Protein 4ZES (pdb70)

CATH classification: 3.10.100.10

Organism: Homo sapiens (NCBI:txid9606)

GO terms:
  GO:0101003 ficolin-1-rich granule membrane (C, TAS)
  GO:0070821 tertiary granule membrane (C, TAS)
  GO:0005886 plasma membrane (C, TAS)
  GO:0030667 secretory granule membrane (C, TAS)
  GO:0005515 protein binding (F, IPI)
  GO:0005886 plasma membrane (C, EXP)

Nearest PDB structures (foldseek):
  4zes-assembly1_A  TM=9.643E-01  e=3.446E-26  Homo sapiens
  5vyb-assembly1_A  TM=9.654E-01  e=3.471E-19  Homo sapiens
  8rov-assembly1_B  TM=9.665E-01  e=1.378E-18  Homo sapiens
  3whd-assembly3_C  TM=9.451E-01  e=7.206E-16  Homo sapiens
  3whd-assembly3_A  TM=9.550E-01  e=1.225E-15  Homo sapiens

Secondary structure (DSSP, 8-state):
-EEEEESTT-TT-EEEEETTSEEETTEEEEEEEEEE-HHHHHHHHHHTT-EE-----HHHHHHHGGGS-TT--EEEEEE-TTSSS--EETT-----GGG--BPTT-S--TT--EEEEEEETTTEEEEEEE-TTS-EEEEEEEEPEE-/-EEEEEETTTT-EEEEEETT-EEETTEEEEEEEEEE-HHHHHHHHHHTT-EE----SHHHHHHHHHT--TT--EEEEEE-TTSSS--EETT-PPP-GGG--BPTT-S--TT--EEEEEEETTTEEEEEEE-TTS-EEEEEEEE-B--

Sequence (294 aa):
ALTCVMEGKDIEDWSCCPTPWTSSSFQSSCYFISTGMQSWTKSQKNCSVMGADLVVINTREEQDFIIQNLKRNSSYFLGLSDPGGRRHWQWVDQTPYNENVTFWHSSGEPNNLDERCAIINFRSSEEWGWNDIHCHVPQKKSICKMKKIYIALTCVMEGKDIEDWSCCPTPWTSSFQSSCYFISSTGMQSWTKSQKNCSSVMGADLVVINTREEQDFIIQNLKRNSSYFLGLSDPGGRRHWQWVDQTPYNENVTFWHSGEPNNLDERRCAIINFRSSSEEWGWNDIHCHVPQKSICKMKKIYI

B-factor: mean 26.01, std 11.49, range [9.05, 96.73]

Structure (mmCIF, N/CA/C/O backbone):
data_4ZES
#
_entry.id   4ZES
#
_cell.length_a   37.713
_cell.length_b   69.576
_cell.length_c   117.506
_cell.angle_alpha   90.000
_cell.angle_beta   90.000
_cell.angle_gamma   90.000
#
_symm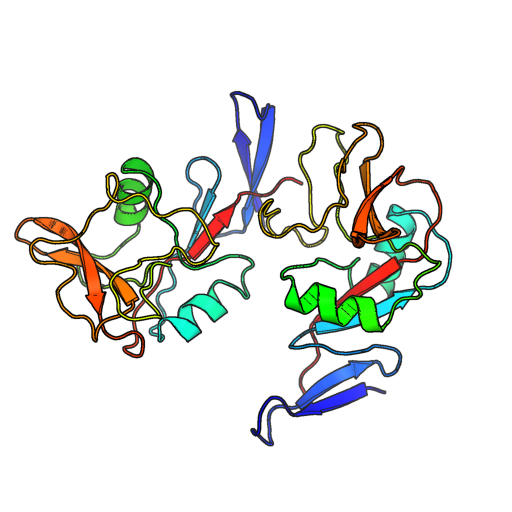etry.space_group_name_H-M   'P 2 21 21'
#
loop_
_entity.id
_entity.type
_entity.pdbx_description
1 polymer 'C-type lectin domain family 4 member C'
2 non-polymer 'methyl alpha-D-mannopyranoside'
3 non-polymer 'CALCIUM ION'
4 non-polymer 'MAGNESIUM ION'
5 water water
#
loop_
_atom_site.group_PDB
_atom_site.id
_atom_site.type_symbol
_atom_site.label_atom_id
_atom_site.label_alt_id
_atom_site.label_comp_id
_atom_site.label_asym_id
_atom_site.label_entity_id
_atom_site.label_seq_id
_atom_site.pdbx_PDB_ins_code
_atom_site.Cartn_x
_atom_site.Cartn_y
_atom_site.Cartn_z
_atom_site.occupancy
_atom_site.B_iso_or_equiv
_atom_site.auth_seq_id
_atom_site.auth_comp_id
_atom_site.auth_asym_id
_atom_site.auth_atom_id
_atom_site.pdbx_PDB_model_num
ATOM 1 N N . ALA A 1 1 ? 19.764 42.563 13.953 1.00 31.64 67 ALA A N 1
ATOM 2 C CA . ALA A 1 1 ? 19.353 41.409 14.750 1.00 24.53 67 ALA A CA 1
ATOM 3 C C . ALA A 1 1 ? 19.780 41.594 16.194 1.00 24.64 67 ALA A C 1
ATOM 4 O O . ALA A 1 1 ? 20.733 42.320 16.486 1.00 27.44 67 ALA A O 1
ATOM 6 N N . LEU A 1 2 ? 19.050 40.959 17.096 1.00 17.62 68 LEU A N 1
ATOM 7 C CA . LEU A 1 2 ? 19.404 40.959 18.507 1.00 14.78 68 LEU A CA 1
ATOM 8 C C . LEU A 1 2 ? 19.914 39.587 18.941 1.00 16.30 68 LEU A C 1
ATOM 9 O O . LEU A 1 2 ? 19.454 38.544 18.447 1.00 14.98 68 LEU A O 1
ATOM 14 N N . THR A 1 3 ? 20.849 39.599 19.885 1.00 13.67 69 THR A N 1
ATOM 15 C CA . THR A 1 3 ? 21.283 38.385 20.574 1.00 13.08 69 THR A CA 1
ATOM 16 C C . THR A 1 3 ? 20.673 38.387 21.957 1.00 14.85 69 THR A C 1
ATOM 17 O O . THR A 1 3 ? 20.864 39.334 22.714 1.00 15.51 69 THR A O 1
ATOM 21 N N . CYS A 1 4 ? 19.918 37.341 22.271 1.00 13.26 70 CYS A N 1
ATOM 22 C CA . CYS A 1 4 ? 19.155 37.286 23.514 1.00 15.14 70 CYS A CA 1
ATOM 23 C C . CYS A 1 4 ? 19.554 36.105 24.377 1.00 15.02 70 CYS A C 1
ATOM 24 O O . CYS A 1 4 ? 19.760 34.992 23.874 1.00 14.21 70 CYS A O 1
ATOM 27 N N . VAL A 1 5 ? 19.635 36.337 25.689 1.00 14.33 71 VAL A N 1
ATOM 28 C CA . VAL A 1 5 ? 19.893 35.259 26.638 1.00 15.77 71 VAL A CA 1
ATOM 29 C C . VAL A 1 5 ? 18.929 35.324 27.808 1.00 16.31 71 VAL A C 1
ATOM 30 O O . VAL A 1 5 ? 18.308 36.360 28.068 1.00 18.89 71 VAL A O 1
ATOM 34 N N . MET A 1 6 ? 18.814 34.209 28.517 1.00 18.00 72 MET A N 1
ATOM 35 C CA . MET A 1 6 ? 17.875 34.102 29.630 1.00 22.83 72 MET A CA 1
ATOM 36 C C . MET A 1 6 ? 18.492 34.524 30.949 1.00 35.07 72 MET A C 1
ATOM 37 O O . MET A 1 6 ? 19.571 34.052 31.304 1.00 38.08 72 MET A O 1
ATOM 42 N N . GLU A 1 7 ? 17.800 35.406 31.669 1.00 38.49 73 GLU A N 1
ATOM 43 C CA . GLU A 1 7 ? 18.220 35.828 33.006 1.00 46.45 73 GLU A CA 1
ATOM 44 C C . GLU A 1 7 ? 17.763 34.818 34.040 1.00 51.87 73 GLU A C 1
ATOM 45 O O . GLU A 1 7 ? 16.564 34.567 34.186 1.00 51.87 73 GLU A O 1
ATOM 51 N N . GLY A 1 8 ? 18.719 34.248 34.765 1.00 51.67 74 GLY A N 1
ATOM 52 C CA . GLY A 1 8 ? 18.414 33.205 35.721 1.00 52.43 74 GLY A CA 1
ATOM 53 C C . GLY A 1 8 ? 17.807 32.009 35.022 1.00 48.90 74 GLY A C 1
ATOM 54 O O . GLY A 1 8 ? 18.193 31.672 33.904 1.00 52.89 74 GLY A O 1
ATOM 55 N N . LYS A 1 9 ? 16.846 31.372 35.679 1.00 50.71 75 LYS A N 1
ATOM 56 C CA . LYS A 1 9 ? 16.191 30.201 35.121 1.00 51.03 75 LYS A CA 1
ATOM 57 C C . LYS A 1 9 ? 14.771 30.536 34.689 1.00 42.31 75 LYS A C 1
ATOM 58 O O . LYS A 1 9 ? 14.008 29.652 34.307 1.00 39.57 75 LYS A O 1
ATOM 64 N N . ASP A 1 10 ? 14.420 31.819 34.752 1.00 44.34 76 ASP A N 1
ATOM 65 C CA . ASP A 1 10 ? 13.092 32.255 34.345 1.00 36.34 76 ASP A CA 1
ATOM 66 C C . ASP A 1 10 ? 12.980 32.251 32.826 1.00 30.85 76 ASP A C 1
ATOM 67 O O . ASP A 1 10 ? 13.595 33.081 32.149 1.00 33.82 76 ASP A O 1
ATOM 72 N N . ILE A 1 11 ? 12.180 31.328 32.295 1.00 27.19 77 ILE A N 1
ATOM 73 C CA . ILE A 1 11 ? 12.111 31.122 30.851 1.00 24.49 77 ILE A CA 1
ATOM 74 C C . ILE A 1 11 ? 11.446 32.285 30.117 1.00 25.59 77 ILE A C 1
ATOM 75 O O . ILE A 1 11 ? 11.398 32.293 28.888 1.00 22.37 77 ILE A O 1
ATOM 80 N N . GLU A 1 12 ? 10.951 33.283 30.849 1.00 24.08 78 GLU A N 1
ATOM 81 C CA . GLU A 1 12 ? 10.379 34.447 30.176 1.00 22.67 78 GLU A CA 1
ATOM 82 C C . GLU A 1 12 ? 11.301 35.651 30.208 1.00 24.01 78 GLU A C 1
ATOM 83 O O . GLU A 1 12 ? 11.051 36.655 29.537 1.00 25.66 78 GLU A O 1
ATOM 89 N N . ASP A 1 13 ? 12.382 35.550 30.967 1.00 20.72 79 ASP A N 1
ATOM 90 C CA . ASP A 1 13 ? 13.230 36.711 31.123 1.00 23.54 79 ASP A CA 1
ATOM 91 C C . ASP A 1 13 ? 14.372 36.659 30.121 1.00 25.03 79 ASP A C 1
ATOM 92 O O . ASP A 1 13 ? 15.475 36.210 30.424 1.00 28.76 79 ASP A O 1
ATOM 97 N N . TRP A 1 14 ? 14.070 37.112 28.910 1.00 18.48 80 TRP A N 1
ATOM 98 C CA . TRP A 1 14 ? 15.056 37.210 27.840 1.00 17.09 80 TRP A CA 1
ATOM 99 C C . TRP A 1 14 ? 15.496 38.653 27.657 1.00 18.51 80 TRP A C 1
ATOM 100 O O . TRP A 1 14 ? 14.666 39.537 27.445 1.00 17.37 80 TRP A O 1
ATOM 111 N N . SER A 1 15 ? 16.800 38.893 27.752 1.00 18.80 81 SER A N 1
ATOM 112 C CA . SER A 1 15 ? 17.347 40.238 27.535 1.00 16.30 81 SER A CA 1
ATOM 113 C C . SER A 1 15 ? 18.322 40.180 26.378 1.00 15.41 81 SER A C 1
ATOM 114 O O . SER A 1 15 ? 18.971 39.145 26.159 1.00 15.99 81 SER A O 1
ATOM 117 N N . CYS A 1 16 ? 18.413 41.284 25.644 1.00 14.67 82 CYS A N 1
ATOM 118 C CA . CYS A 1 16 ? 19.026 41.293 24.311 1.00 13.78 82 CYS A CA 1
ATOM 119 C C . CYS A 1 16 ? 19.941 42.491 24.076 1.00 13.65 82 CYS A C 1
ATOM 120 O O . CYS A 1 16 ? 19.722 43.561 24.634 1.00 17.54 82 CYS A O 1
ATOM 123 N N . CYS A 1 17 ? 20.928 42.289 23.196 1.00 16.07 83 CYS A N 1
ATOM 124 C CA . CYS A 1 17 ? 21.798 43.331 22.650 1.00 15.79 83 CYS A CA 1
ATOM 125 C C . CYS A 1 17 ? 21.875 43.182 21.139 1.00 17.65 83 CYS A C 1
ATOM 126 O O . CYS A 1 17 ? 21.711 42.069 20.636 1.00 19.47 83 CYS A O 1
ATOM 129 N N . PRO A 1 18 ? 22.177 44.273 20.410 1.00 16.58 84 PRO A N 1
ATOM 130 C CA . PRO A 1 18 ? 22.536 44.119 18.990 1.00 18.87 84 PRO A CA 1
ATOM 131 C C . PRO A 1 18 ? 23.703 43.145 18.818 1.00 21.48 84 PRO A C 1
ATOM 132 O O . PRO A 1 18 ? 24.579 43.106 19.682 1.00 20.80 84 PRO A O 1
ATOM 136 N N . THR A 1 19 ? 23.744 42.394 17.725 1.00 16.15 85 THR A N 1
ATOM 137 C CA . THR A 1 19 ? 24.683 41.268 17.660 1.00 17.72 85 THR A CA 1
ATOM 138 C C . THR A 1 19 ? 26.183 41.603 17.810 1.00 19.59 85 THR A C 1
ATOM 139 O O . THR A 1 19 ? 26.927 40.776 18.332 1.00 20.07 85 THR A O 1
ATOM 143 N N . PRO A 1 20 ? 26.638 42.793 17.367 1.00 17.44 86 PRO A N 1
ATOM 144 C CA . PRO A 1 20 ? 28.069 43.065 17.543 1.00 19.16 86 PRO A CA 1
ATOM 145 C C . PRO A 1 20 ? 28.472 43.422 18.973 1.00 20.75 86 PRO A C 1
ATOM 146 O O . PRO A 1 20 ? 29.662 43.673 19.212 1.00 21.65 86 PRO A O 1
ATOM 150 N N . TRP A 1 21 ? 27.499 43.463 19.881 1.00 17.16 87 TRP A N 1
ATOM 151 C CA . TRP A 1 21 ? 27.728 43.866 21.268 1.00 16.38 87 TRP A CA 1
ATOM 152 C C . TRP A 1 21 ? 27.892 42.645 22.162 1.00 20.01 87 TRP A C 1
ATOM 153 O O . TRP A 1 21 ? 27.536 41.524 21.776 1.00 21.61 87 TRP A O 1
ATOM 164 N N . THR A 1 22 ? 28.442 42.854 23.354 1.00 14.03 88 THR A N 1
ATOM 165 C CA . THR A 1 22 ? 28.518 41.781 24.340 1.00 15.66 88 THR A CA 1
ATOM 166 C C . THR A 1 22 ? 27.652 42.177 25.513 1.00 19.74 88 THR A C 1
ATOM 167 O O . THR A 1 22 ? 27.323 43.346 25.685 1.00 21.35 88 THR A O 1
ATOM 171 N N . SER A 1 23 ? 27.282 41.205 26.327 1.00 22.68 89 SER A N 1
ATOM 172 C CA A SER A 1 23 ? 26.354 41.489 27.408 0.46 20.10 89 SER A CA 1
ATOM 173 C CA B SER A 1 23 ? 26.318 41.423 27.401 0.26 20.13 89 SER A CA 1
ATOM 174 C CA C SER A 1 23 ? 26.328 41.436 27.396 0.28 20.12 89 SER A CA 1
ATOM 175 C C . SER A 1 23 ? 26.882 41.037 28.759 1.00 18.30 89 SER A C 1
ATOM 176 O O . SER A 1 23 ? 27.617 40.062 28.871 1.00 17.69 89 SER A O 1
ATOM 183 N N . PHE A 1 24 ? 26.509 41.794 29.783 1.00 18.74 90 PHE A N 1
ATOM 184 C CA . PHE A 1 24 ? 26.841 41.477 31.163 1.00 17.96 90 PHE A CA 1
ATOM 185 C C . PHE A 1 24 ? 25.788 42.094 32.053 1.00 19.16 90 PHE A C 1
ATOM 186 O O . PHE A 1 24 ? 25.508 43.294 31.965 1.00 19.10 90 PHE A O 1
ATOM 194 N N . GLN A 1 25 ? 25.217 41.244 32.908 1.00 24.96 91 GLN A N 1
ATOM 195 C CA . GLN A 1 25 ? 24.079 41.586 33.742 1.00 25.73 91 GLN A CA 1
ATOM 196 C C . GLN A 1 25 ? 23.029 42.293 32.894 1.00 21.48 91 GLN A C 1
ATOM 197 O O . GLN A 1 25 ? 22.509 41.688 31.952 1.00 29.18 91 GLN A O 1
ATOM 203 N N . SER A 1 26 ? 22.717 43.549 33.185 1.00 23.94 92 SER A N 1
ATOM 204 C CA . SER A 1 26 ? 21.634 44.215 32.463 1.00 23.97 92 SER A CA 1
ATOM 205 C C . SER A 1 26 ? 22.109 45.232 31.436 1.00 15.85 92 SER A C 1
ATOM 206 O O . SER A 1 26 ? 21.358 46.124 31.052 1.00 18.00 92 SER A O 1
ATOM 209 N N . SER A 1 27 ? 23.355 45.108 30.989 1.00 16.55 93 SER A N 1
ATOM 210 C CA . SER A 1 27 ? 23.897 46.065 30.033 1.00 14.92 93 SER A CA 1
ATOM 211 C C . SER A 1 27 ? 24.522 45.403 28.804 1.00 14.50 93 SER A C 1
ATOM 212 O O . SER A 1 27 ? 24.879 44.229 28.839 1.00 16.06 93 SER A O 1
ATOM 215 N N . CYS A 1 28 ? 24.597 46.184 27.727 1.00 15.59 94 CYS A N 1
ATOM 216 C CA . CYS A 1 28 ? 25.286 45.842 26.480 1.00 16.87 94 CYS A CA 1
ATOM 217 C C . CYS A 1 28 ? 26.549 46.668 26.366 1.00 18.04 94 CYS A C 1
ATOM 218 O O . CYS A 1 28 ? 26.533 47.844 26.724 1.00 16.28 94 CYS A O 1
ATOM 221 N N . TYR A 1 29 ? 27.612 46.079 25.827 1.00 16.34 95 TYR A N 1
ATOM 222 C CA . TYR A 1 29 ? 28.903 46.767 25.670 1.00 15.08 95 TYR A CA 1
ATOM 223 C C . TYR A 1 29 ? 29.422 46.641 24.244 1.00 16.74 95 TYR A C 1
ATOM 224 O O . TYR A 1 29 ? 29.351 45.574 23.648 1.00 16.23 95 TYR A O 1
ATOM 233 N N . PHE A 1 30 ? 29.943 47.736 23.701 1.00 13.51 96 PHE A N 1
ATOM 234 C CA . PHE A 1 30 ? 30.530 47.720 22.365 1.00 18.57 96 PHE A CA 1
ATOM 235 C C . PHE A 1 30 ? 31.945 48.263 22.413 1.00 16.64 96 PHE A C 1
ATOM 236 O O . PHE A 1 30 ? 32.174 49.322 22.993 1.00 18.15 96 PHE A O 1
ATOM 244 N N . ILE A 1 31 ? 32.889 47.541 21.820 1.00 16.40 97 ILE A N 1
ATOM 245 C CA . ILE A 1 31 ? 34.267 48.031 21.752 1.00 16.27 97 ILE A CA 1
ATOM 246 C C . ILE A 1 31 ? 34.501 48.731 20.416 1.00 19.71 97 ILE A C 1
ATOM 247 O O . ILE A 1 31 ? 34.448 48.105 19.355 1.00 21.69 97 ILE A O 1
ATOM 252 N N . SER A 1 32 ? 34.749 50.041 20.477 1.00 16.48 98 SER A N 1
ATOM 253 C CA . SER A 1 32 ? 34.981 50.853 19.290 1.00 18.73 98 SER A CA 1
ATOM 254 C C . SER A 1 32 ? 36.480 50.958 19.052 1.00 23.75 98 SER A C 1
ATOM 255 O O . SER A 1 32 ? 37.196 51.560 19.850 1.00 22.25 98 SER A O 1
ATOM 258 N N . THR A 1 33 ? 36.961 50.365 17.964 1.00 20.31 99 THR A N 1
ATOM 259 C CA . THR A 1 33 ? 38.401 50.242 17.761 1.00 20.41 99 THR A CA 1
ATOM 260 C C . THR A 1 33 ? 38.994 51.353 16.905 1.00 24.59 99 THR A C 1
ATOM 261 O O . THR A 1 33 ? 40.201 51.366 16.673 1.00 27.08 99 THR A O 1
ATOM 265 N N . GLY A 1 34 ? 38.159 52.273 16.430 1.00 23.06 100 GLY A N 1
ATOM 266 C CA . GLY A 1 34 ? 38.662 53.458 15.752 1.00 25.80 100 GLY A CA 1
ATOM 267 C C . GLY A 1 34 ? 39.255 54.428 16.759 1.00 30.99 100 GLY A C 1
ATOM 268 O O . GLY A 1 34 ? 38.770 54.502 17.887 1.00 30.34 100 GLY A O 1
ATOM 269 N N . MET A 1 35 ? 40.301 55.156 16.367 1.00 25.57 101 MET A N 1
ATOM 270 C CA . MET A 1 35 ? 40.942 56.141 17.251 1.00 24.19 101 MET A CA 1
ATOM 271 C C . MET A 1 35 ? 40.300 57.520 17.109 1.00 28.58 101 MET A C 1
ATOM 272 O O . MET A 1 35 ? 40.358 58.145 16.044 1.00 27.18 101 MET A O 1
ATOM 277 N N . GLN A 1 36 ? 39.696 57.994 18.192 1.00 24.46 102 GLN A N 1
ATOM 278 C CA . GLN A 1 36 ? 39.031 59.285 18.201 1.00 22.07 102 GLN A CA 1
ATOM 279 C C . GLN A 1 36 ? 39.252 59.958 19.537 1.00 22.68 102 GLN A C 1
ATOM 280 O O . GLN A 1 36 ? 39.552 59.289 20.522 1.00 21.17 102 GLN A O 1
ATOM 286 N N . SER A 1 37 ? 39.107 61.283 19.552 1.00 24.83 103 SER A N 1
ATOM 287 C CA . SER A 1 37 ? 39.145 62.075 20.783 1.00 22.96 103 SER A CA 1
ATOM 288 C C . SER A 1 37 ? 38.025 61.656 21.718 1.00 19.04 103 SER A C 1
ATOM 289 O O . SER A 1 37 ? 37.103 60.949 21.312 1.00 20.24 103 SER A O 1
ATOM 292 N N . TRP A 1 38 ? 38.092 62.091 22.971 1.00 16.92 104 TRP A N 1
ATOM 293 C CA . TRP A 1 38 ? 37.066 61.710 23.937 1.00 16.00 104 TRP A CA 1
ATOM 294 C C . TRP A 1 38 ? 35.693 62.223 23.505 1.00 17.80 104 TRP A C 1
ATOM 295 O O . TRP A 1 38 ? 34.701 61.495 23.556 1.00 18.50 104 TRP A O 1
ATOM 306 N N . THR A 1 39 ? 35.633 63.471 23.053 1.00 18.75 105 THR A N 1
ATOM 307 C CA . THR A 1 39 ? 34.341 64.048 22.705 1.00 19.64 105 THR A CA 1
ATOM 308 C C . THR A 1 39 ? 33.759 63.339 21.482 1.00 20.90 105 THR A C 1
ATOM 309 O O . THR A 1 39 ? 32.559 63.047 21.446 1.00 24.06 105 THR A O 1
ATOM 313 N N . LYS A 1 40 ? 34.607 63.048 20.498 1.00 18.80 106 LYS A N 1
ATOM 314 C CA . LYS A 1 40 ? 34.144 62.337 19.305 1.00 22.64 106 LYS A CA 1
ATOM 315 C C . LYS A 1 40 ? 33.721 60.915 19.658 1.00 24.60 106 LYS A C 1
ATOM 316 O O . LYS A 1 40 ? 32.777 60.380 19.077 1.00 26.76 106 LYS A O 1
ATOM 322 N N . SER A 1 41 ? 34.405 60.307 20.625 1.00 21.42 107 SER A N 1
ATOM 323 C CA . SER A 1 41 ? 34.021 58.968 21.088 1.00 17.64 107 SER A CA 1
ATOM 324 C C . SER A 1 41 ? 32.652 58.951 21.770 1.00 19.97 107 SER A C 1
ATOM 325 O O . SER A 1 41 ? 31.842 58.049 21.532 1.00 19.38 107 SER A O 1
ATOM 328 N N . GLN A 1 42 ? 32.386 59.943 22.619 1.00 17.51 108 GLN A N 1
ATOM 329 C CA . GLN A 1 42 ? 31.092 60.033 23.275 1.00 17.05 108 GLN A CA 1
ATOM 330 C C . GLN A 1 42 ? 29.996 60.259 22.237 1.00 21.80 108 GLN A C 1
ATOM 331 O O . GLN A 1 42 ? 28.919 59.667 22.316 1.00 21.04 108 GLN A O 1
ATOM 337 N N . LYS A 1 43 ? 30.286 61.109 21.257 1.00 24.09 109 LYS A N 1
ATOM 338 C CA . LYS A 1 43 ? 29.341 61.345 20.168 1.00 25.08 109 LYS A CA 1
ATOM 339 C C . LYS A 1 43 ? 29.062 60.052 19.409 1.00 24.20 109 LYS A C 1
ATOM 340 O O . LYS A 1 43 ? 27.922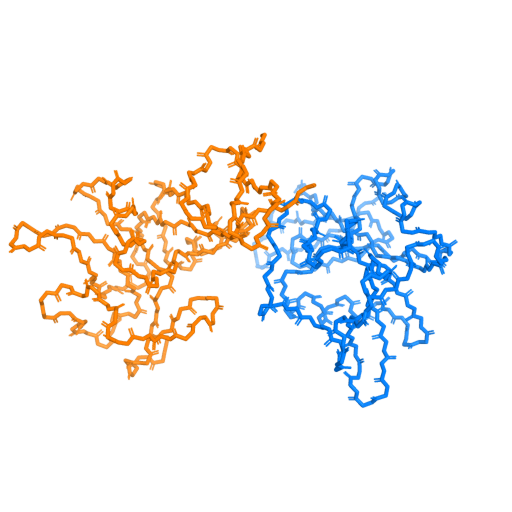 59.752 19.074 1.00 27.39 109 LYS A O 1
ATOM 346 N N . ASN A 1 44 ? 30.114 59.294 19.138 1.00 22.3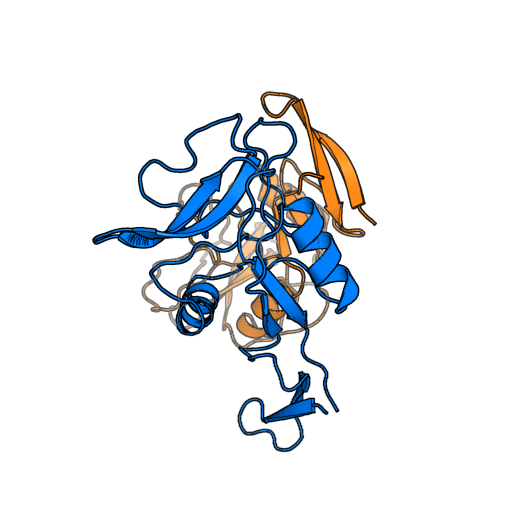4 110 ASN A N 1
ATOM 347 C CA . ASN A 1 44 ? 29.972 58.019 18.443 1.00 22.62 110 ASN A CA 1
ATOM 348 C C . ASN A 1 44 ? 29.132 57.013 19.236 1.00 27.92 110 ASN A C 1
ATOM 349 O O . ASN A 1 44 ? 28.287 56.315 18.664 1.00 25.83 110 ASN A O 1
ATOM 354 N N . CYS A 1 45 ? 29.352 56.936 20.549 1.00 21.05 111 CYS A N 1
ATOM 355 C CA . CYS A 1 45 ? 28.509 56.085 21.391 1.00 20.07 111 CYS A CA 1
ATOM 356 C C . CYS A 1 45 ? 27.061 56.570 21.350 1.00 20.04 111 CYS A C 1
ATOM 357 O O . CYS A 1 45 ? 26.125 55.769 21.358 1.00 21.64 111 CYS A O 1
ATOM 360 N N . SER A 1 46 ? 26.879 57.887 21.307 1.00 20.73 112 SER A N 1
ATOM 361 C CA . SER A 1 46 ? 25.546 58.470 21.327 1.00 22.45 112 SER A CA 1
ATOM 362 C C . SER A 1 46 ? 24.782 58.100 20.053 1.00 23.16 112 SER A C 1
ATOM 363 O O . SER A 1 46 ? 23.590 57.796 20.100 1.00 25.12 112 SER A O 1
ATOM 366 N N . VAL A 1 47 ? 25.489 58.110 18.928 1.00 24.68 113 VAL A N 1
ATOM 367 C CA . VAL A 1 47 ? 24.908 57.756 17.629 1.00 26.71 113 VAL A CA 1
ATOM 368 C C . VAL A 1 47 ? 24.359 56.328 17.629 1.00 33.01 113 VAL A C 1
ATOM 369 O O . VAL A 1 47 ? 23.344 56.041 16.989 1.00 30.03 113 VAL A O 1
ATOM 373 N N . MET A 1 48 ? 25.008 55.429 18.360 1.00 27.04 114 MET A N 1
ATOM 374 C CA . MET A 1 48 ? 24.534 54.050 18.380 1.00 26.51 114 MET A CA 1
ATOM 375 C C . MET A 1 48 ? 23.540 53.842 19.525 1.00 27.35 114 MET A C 1
ATOM 376 O O . MET A 1 48 ? 23.162 52.710 19.835 1.00 28.23 114 MET A O 1
ATOM 381 N N . GLY A 1 49 ? 23.105 54.946 20.135 1.00 22.70 115 GLY A N 1
ATOM 382 C CA . GLY A 1 49 ? 22.109 54.913 21.197 1.00 18.89 115 GLY A CA 1
ATOM 383 C C . GLY A 1 49 ? 22.647 54.639 22.599 1.00 24.80 115 GLY A C 1
ATOM 384 O O . GLY A 1 49 ? 21.903 54.243 23.496 1.00 26.45 115 GLY A O 1
ATOM 385 N N . ALA A 1 50 ? 23.943 54.866 22.789 1.00 20.81 116 ALA A N 1
ATOM 386 C CA . ALA A 1 50 ? 24.609 54.515 24.039 1.00 15.92 116 ALA A CA 1
ATOM 387 C C . ALA A 1 50 ? 25.411 55.688 24.609 1.00 19.12 116 ALA A C 1
ATOM 388 O O . ALA A 1 50 ? 25.212 56.842 24.227 1.00 22.28 116 ALA A O 1
ATOM 390 N N . ASP A 1 51 ? 26.296 55.364 25.544 1.00 18.78 117 ASP A N 1
ATOM 391 C CA . ASP A 1 51 ? 27.224 56.335 26.123 1.00 20.94 117 ASP A CA 1
ATOM 392 C C . ASP A 1 51 ? 28.593 55.698 26.286 1.00 17.08 117 ASP A C 1
ATOM 393 O O . ASP A 1 51 ? 28.698 54.478 26.356 1.00 15.31 117 ASP A O 1
ATOM 398 N N . LEU A 1 52 ? 29.638 56.511 26.392 1.00 15.49 118 LEU A N 1
ATOM 399 C CA . LEU A 1 52 ? 30.912 55.969 26.872 1.00 15.38 118 LEU A CA 1
ATOM 400 C C . LEU A 1 52 ? 30.689 55.223 28.189 1.00 13.77 118 LEU A C 1
ATOM 401 O O . LEU A 1 52 ? 29.836 55.593 28.992 1.00 14.88 118 LEU A O 1
ATOM 406 N N . VAL A 1 53 ? 31.465 54.167 28.416 1.00 12.61 119 VAL A N 1
ATOM 407 C CA . VAL A 1 53 ? 31.165 53.260 29.513 1.00 11.99 119 VAL A CA 1
ATOM 408 C C . VAL A 1 53 ? 31.310 53.919 30.883 1.00 14.98 119 VAL A C 1
ATOM 409 O O . VAL A 1 53 ? 32.253 54.660 31.137 1.00 13.30 119 VAL A O 1
ATOM 413 N N . VAL A 1 54 ? 30.338 53.633 31.739 1.00 11.01 120 VAL A N 1
ATOM 414 C CA . VAL A 1 54 ? 30.358 54.008 33.147 1.00 10.96 120 VAL A CA 1
ATOM 415 C C . VAL A 1 54 ? 30.514 52.723 33.974 1.00 14.89 120 VAL A C 1
ATOM 416 O O . VAL A 1 54 ? 29.702 51.795 33.870 1.00 15.82 120 VAL A O 1
ATOM 420 N N . ILE A 1 55 ? 31.580 52.659 34.769 1.00 12.71 121 ILE A N 1
ATOM 421 C CA . ILE A 1 55 ? 31.916 51.452 35.515 1.00 13.10 121 ILE A CA 1
ATOM 422 C C . ILE A 1 55 ? 31.467 51.576 36.966 1.00 15.09 121 ILE A C 1
ATOM 423 O O . ILE A 1 55 ? 31.965 52.430 37.708 1.00 17.08 121 ILE A O 1
ATOM 428 N N . ASN A 1 56 ? 30.519 50.719 37.346 1.00 16.83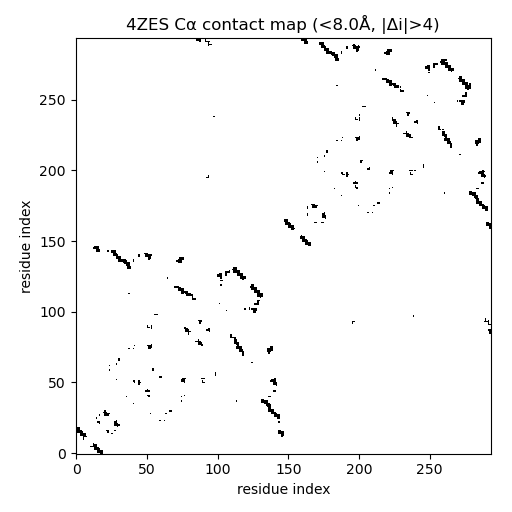 122 ASN A N 1
ATOM 429 C CA . ASN A 1 56 ? 29.844 50.763 38.649 1.00 18.68 122 ASN A CA 1
ATOM 430 C C . ASN A 1 56 ? 30.474 49.874 39.713 1.00 21.54 122 ASN A C 1
ATOM 431 O O . ASN A 1 56 ? 30.361 50.164 40.907 1.00 23.59 122 ASN A O 1
ATOM 436 N N . THR A 1 57 ? 31.078 48.759 39.294 1.00 16.10 123 THR A N 1
ATOM 437 C CA . THR A 1 57 ? 31.620 47.758 40.218 1.00 15.30 123 THR A CA 1
ATOM 438 C C . THR A 1 57 ? 32.883 47.104 39.692 1.00 16.95 123 THR A C 1
ATOM 439 O O . THR A 1 57 ? 33.141 47.129 38.494 1.00 16.01 123 THR A O 1
ATOM 443 N N . ARG A 1 58 ? 33.628 46.453 40.582 1.00 16.23 124 ARG A N 1
ATOM 444 C CA . ARG A 1 58 ? 34.777 45.650 40.179 1.00 15.78 124 ARG A CA 1
ATOM 445 C C . ARG A 1 58 ? 34.337 44.520 39.255 1.00 15.50 124 ARG A C 1
ATOM 446 O O . ARG A 1 58 ? 35.012 44.217 38.281 1.00 18.35 124 ARG A O 1
ATOM 454 N N . GLU A 1 59 ? 33.200 43.905 39.577 1.00 19.19 125 GLU A N 1
ATOM 455 C CA . GLU A 1 59 ? 32.691 42.787 38.787 1.00 20.60 125 GLU A CA 1
ATOM 456 C C . GLU A 1 59 ? 32.466 43.224 37.348 1.00 20.33 125 GLU A C 1
ATOM 457 O O . GLU A 1 59 ? 32.783 42.499 36.407 1.00 17.98 125 GLU A O 1
ATOM 463 N N . GLU A 1 60 ? 31.907 44.418 37.186 1.00 15.40 126 GLU A N 1
ATOM 464 C CA . GLU A 1 60 ? 31.696 44.975 35.861 1.00 14.38 126 GLU A CA 1
ATOM 465 C C . GLU A 1 60 ? 33.024 45.196 35.135 1.00 14.73 126 GLU A C 1
ATOM 466 O O . GLU A 1 60 ? 33.177 44.839 33.961 1.00 17.82 126 GLU A O 1
ATOM 472 N N . GLN A 1 61 ? 33.984 45.787 35.826 1.00 14.68 127 GLN A N 1
ATOM 473 C CA . GLN A 1 61 ? 35.271 46.003 35.191 1.00 17.23 127 GLN A CA 1
ATOM 474 C C . GLN A 1 61 ? 35.920 44.678 34.808 1.00 14.45 127 GLN A C 1
ATOM 475 O O . GLN A 1 61 ? 36.461 44.541 33.721 1.00 16.40 127 GLN A O 1
ATOM 481 N N . ASP A 1 62 ? 35.825 43.685 35.690 1.00 14.11 128 ASP A N 1
ATOM 482 C CA . ASP A 1 62 ? 36.411 42.381 35.392 1.00 15.78 128 ASP A CA 1
ATOM 483 C C . ASP A 1 62 ? 35.765 41.759 34.156 1.00 17.06 128 ASP A C 1
ATOM 484 O O . ASP A 1 62 ? 36.414 41.016 33.423 1.00 18.84 128 ASP A O 1
ATOM 489 N N . PHE A 1 63 ? 34.484 42.051 33.911 1.00 15.15 129 PHE A N 1
ATOM 490 C CA . PHE A 1 63 ? 33.879 41.568 32.675 1.00 15.17 129 PHE A CA 1
ATOM 491 C C . PHE A 1 63 ? 34.407 42.318 31.462 1.00 13.55 129 PHE A C 1
ATOM 492 O O . PHE A 1 63 ? 34.755 41.710 30.438 1.00 14.07 129 PHE A O 1
ATOM 500 N N . ILE A 1 64 ? 34.414 43.646 31.557 1.00 13.85 130 ILE A N 1
ATOM 501 C CA . ILE A 1 64 ? 34.764 44.463 30.400 1.00 13.51 130 ILE A CA 1
ATOM 502 C C . ILE A 1 64 ? 36.153 44.094 29.885 1.00 13.68 130 ILE A C 1
ATOM 503 O O . ILE A 1 64 ? 36.365 43.972 28.679 1.00 14.90 130 ILE A O 1
ATOM 508 N N . ILE A 1 65 ? 37.088 43.889 30.799 1.00 15.36 131 ILE A N 1
ATOM 509 C CA . ILE A 1 65 ? 38.478 43.699 30.381 1.00 17.80 131 ILE A CA 1
ATOM 510 C C . ILE A 1 65 ? 38.684 42.386 29.600 1.00 19.27 131 ILE A C 1
ATOM 511 O O . ILE A 1 65 ? 39.674 42.257 28.864 1.00 17.08 131 ILE A O 1
ATOM 516 N N . GLN A 1 66 ? 37.754 41.429 29.722 1.00 15.94 132 GLN A N 1
ATOM 517 C CA . GLN A 1 66 ? 37.815 40.203 28.915 1.00 15.02 132 GLN A CA 1
ATOM 518 C C . GLN A 1 66 ? 37.711 40.506 27.417 1.00 17.92 132 GLN A C 1
ATOM 519 O O . GLN A 1 66 ? 38.143 39.702 26.584 1.00 19.34 132 GLN A O 1
ATOM 525 N N . ASN A 1 67 ? 37.137 41.660 27.074 1.00 14.31 133 ASN A N 1
ATOM 526 C CA . ASN A 1 67 ? 36.869 42.006 25.683 1.00 13.35 133 ASN A CA 1
ATOM 527 C C . ASN A 1 67 ? 37.813 43.069 25.119 1.00 13.47 133 ASN A C 1
ATOM 528 O O . ASN A 1 67 ? 37.620 43.552 24.006 1.00 18.62 133 ASN A O 1
ATOM 533 N N . LEU A 1 68 ? 38.830 43.409 25.902 1.00 15.44 134 LEU A N 1
ATOM 534 C CA . LEU A 1 68 ? 39.818 44.410 25.521 1.00 15.07 134 LEU A CA 1
ATOM 535 C C . LEU A 1 68 ? 41.138 43.746 25.165 1.00 16.65 134 LEU A C 1
ATOM 536 O O . LEU A 1 68 ? 41.367 42.598 25.527 1.00 17.48 134 LEU A O 1
ATOM 541 N N . LYS A 1 69 ? 41.994 44.477 24.453 1.00 14.21 135 LYS A N 1
ATOM 542 C CA . LYS A 1 69 ? 43.322 43.995 24.113 1.00 16.65 135 LYS A CA 1
ATOM 543 C C . LYS A 1 69 ? 44.346 44.686 25.008 1.00 17.20 135 LYS A C 1
ATOM 544 O O . LYS A 1 69 ? 44.300 45.900 25.179 1.00 16.92 135 LYS A O 1
ATOM 550 N N . ARG A 1 70 ? 45.257 43.900 25.574 1.00 15.48 136 ARG A N 1
ATOM 551 C CA . ARG A 1 70 ? 46.176 44.395 26.598 1.00 14.95 136 ARG A CA 1
ATOM 552 C C . ARG A 1 70 ? 47.169 45.422 26.055 1.00 16.59 136 ARG A C 1
ATOM 553 O O . ARG A 1 70 ? 47.817 46.128 26.821 1.00 17.54 136 ARG A O 1
ATOM 561 N N . ASN A 1 71 ? 47.296 45.526 24.741 1.00 15.88 137 ASN A N 1
ATOM 562 C CA . ASN A 1 71 ? 48.214 46.527 24.207 1.00 17.46 137 ASN A CA 1
ATOM 563 C C . ASN A 1 71 ? 47.506 47.828 23.826 1.00 17.64 137 ASN A C 1
ATOM 564 O O . ASN A 1 71 ? 48.121 48.718 23.226 1.00 20.16 137 ASN A O 1
ATOM 569 N N . SER A 1 72 ? 46.224 47.947 24.181 1.00 14.13 138 SER A N 1
ATOM 570 C CA . SER A 1 72 ? 45.415 49.098 23.787 1.00 14.45 138 SER A CA 1
ATOM 571 C C . SER A 1 72 ? 44.842 49.865 24.984 1.00 12.74 138 SER A C 1
ATOM 572 O O . SER A 1 72 ? 44.757 49.340 26.103 1.00 15.84 138 SER A O 1
ATOM 575 N N . SER A 1 73 ? 44.433 51.099 24.710 1.00 14.72 139 SER A N 1
ATOM 576 C CA . SER A 1 73 ? 43.837 51.990 25.703 1.00 12.94 139 SER A CA 1
ATOM 577 C C . SER A 1 73 ? 42.438 52.374 25.254 1.00 13.47 139 SER A C 1
ATOM 578 O O . SER A 1 73 ? 42.207 52.581 24.062 1.00 14.94 139 SER A O 1
ATOM 581 N N . TYR A 1 74 ? 41.515 52.511 26.205 1.00 12.22 140 TYR A N 1
ATOM 582 C CA . TYR A 1 74 ? 40.117 52.750 25.871 1.00 11.17 140 TYR A CA 1
ATOM 583 C C . TYR A 1 74 ? 39.537 53.859 26.743 1.00 11.40 140 TYR A C 1
ATOM 584 O O . TYR A 1 74 ? 39.615 53.797 27.965 1.00 13.75 140 TYR A O 1
ATOM 593 N N . PHE A 1 75 ? 38.917 54.848 26.109 1.00 12.56 141 PHE A N 1
ATOM 594 C CA . PHE A 1 75 ? 38.215 55.875 26.874 1.00 12.05 141 PHE A CA 1
ATOM 595 C C . PHE A 1 75 ? 37.058 55.330 27.710 1.00 13.78 141 PHE A C 1
ATOM 596 O O . PHE A 1 75 ? 36.242 54.524 27.241 1.00 13.61 141 PHE A O 1
ATOM 604 N N . LEU A 1 76 ? 36.994 55.805 28.954 1.00 12.25 142 LEU A N 1
ATOM 605 C CA . LEU A 1 76 ? 35.825 55.668 29.815 1.00 11.48 142 LEU A CA 1
ATOM 606 C C . LEU A 1 76 ? 34.950 56.915 29.726 1.00 10.99 142 LEU A C 1
ATOM 607 O O . LEU A 1 76 ? 35.434 57.981 29.347 1.00 11.63 142 LEU A O 1
ATOM 612 N N . GLY A 1 77 ? 33.701 56.801 30.161 1.00 11.11 143 GLY A N 1
ATOM 613 C CA . GLY A 1 77 ? 32.809 57.959 30.211 1.00 12.14 143 GLY A CA 1
ATOM 614 C C . GLY A 1 77 ? 33.020 58.758 31.486 1.00 12.76 143 GLY A C 1
ATOM 615 O O . GLY A 1 77 ? 32.068 59.087 32.191 1.00 13.13 143 GLY A O 1
ATOM 616 N N . LEU A 1 78 ? 34.285 59.083 31.744 1.00 11.93 144 LEU A N 1
ATOM 617 C CA . LEU A 1 78 ? 34.732 59.681 33.001 1.00 11.16 144 LEU A CA 1
ATOM 618 C C . LEU A 1 78 ? 35.624 60.867 32.688 1.00 9.83 144 LEU A C 1
ATOM 619 O O . LEU A 1 78 ? 36.609 60.727 31.951 1.00 11.84 144 LEU A O 1
ATOM 624 N N . SER A 1 79 ? 35.276 62.046 33.216 1.00 12.36 145 SER A N 1
ATOM 625 C CA . SER A 1 79 ? 36.042 63.247 32.885 1.00 13.01 145 SER A CA 1
ATOM 626 C C . SER A 1 79 ? 36.003 64.310 33.981 1.00 14.01 145 SER A C 1
ATOM 627 O O . SER A 1 79 ? 35.204 64.249 34.898 1.00 12.24 145 SER A O 1
ATOM 630 N N . ASP A 1 80 ? 36.921 65.267 33.871 1.00 14.51 146 ASP A N 1
ATOM 631 C CA . ASP A 1 80 ? 37.111 66.320 34.863 1.00 11.79 146 ASP A CA 1
ATOM 632 C C . ASP A 1 80 ? 37.303 67.618 34.092 1.00 14.04 146 ASP A C 1
ATOM 633 O O . ASP A 1 80 ? 38.408 68.152 34.021 1.00 14.28 146 ASP A O 1
ATOM 638 N N . PRO A 1 81 ? 36.222 68.116 33.476 1.00 15.24 147 PRO A N 1
ATOM 639 C CA . PRO A 1 81 ? 36.410 69.087 32.395 1.00 15.76 147 PRO A CA 1
ATOM 640 C C . PRO A 1 81 ? 36.965 70.413 32.882 1.00 15.60 147 PRO A C 1
ATOM 641 O O . PRO A 1 81 ? 37.593 71.103 32.074 1.00 18.27 147 PRO A O 1
ATOM 645 N N . GLY A 1 82 ? 36.761 70.730 34.156 1.00 15.36 148 GLY A N 1
ATOM 646 C CA . GLY A 1 82 ? 37.264 71.978 34.714 1.00 18.26 148 GLY A CA 1
ATOM 647 C C . GLY A 1 82 ? 38.638 71.868 35.352 1.00 18.56 148 GLY A C 1
ATOM 648 O O . GLY A 1 82 ? 39.204 72.861 35.816 1.00 19.27 148 GLY A O 1
ATOM 649 N N . GLY A 1 83 ? 39.188 70.661 35.393 1.00 16.66 149 GLY A N 1
ATOM 650 C CA . GLY A 1 83 ? 40.510 70.463 35.954 1.00 16.76 149 GLY A CA 1
ATOM 651 C C . GLY A 1 83 ? 40.594 70.638 37.461 1.00 18.38 149 GLY A C 1
ATOM 652 O O . GLY A 1 83 ? 41.656 70.981 37.987 1.00 26.73 149 GLY A O 1
ATOM 653 N N . ARG A 1 84 ? 39.484 70.414 38.159 1.00 17.52 150 ARG A N 1
ATOM 654 C CA . ARG A 1 84 ? 39.438 70.566 39.609 1.00 21.27 150 ARG A CA 1
ATOM 655 C C . ARG A 1 84 ? 39.353 69.244 40.373 1.00 18.50 150 ARG A C 1
ATOM 656 O O . ARG A 1 84 ? 39.124 69.236 41.589 1.00 19.07 150 ARG A O 1
ATOM 664 N N . ARG A 1 85 ? 39.559 68.132 39.664 1.00 17.55 151 ARG A N 1
ATOM 665 C CA . ARG A 1 85 ? 39.347 66.786 40.191 1.00 16.34 151 ARG A CA 1
ATOM 666 C C . ARG A 1 85 ? 37.913 66.621 40.690 1.00 18.15 151 ARG A C 1
ATOM 667 O O . ARG A 1 85 ? 37.655 65.969 41.699 1.00 17.34 151 ARG A O 1
ATOM 675 N N . HIS A 1 86 ? 36.985 67.198 39.940 1.00 15.86 152 HIS A N 1
ATOM 676 C CA . HIS A 1 86 ? 35.567 66.990 40.180 1.00 17.05 152 HIS A CA 1
ATOM 677 C C . HIS A 1 86 ? 35.029 66.050 39.110 1.00 15.68 152 HIS A C 1
ATOM 678 O O . HIS A 1 86 ? 34.387 66.484 38.155 1.00 17.77 152 HIS A O 1
ATOM 685 N N . TRP A 1 87 ? 35.351 64.772 39.260 1.00 14.82 153 TRP A N 1
ATOM 686 C CA . TRP A 1 87 ? 35.070 63.786 38.218 1.00 13.73 153 TRP A CA 1
ATOM 687 C C . TRP A 1 87 ? 33.571 63.627 37.946 1.00 14.55 153 TRP A C 1
ATOM 688 O O . TRP A 1 87 ? 32.766 63.639 38.868 1.00 16.55 153 TRP A O 1
ATOM 699 N N . GLN A 1 88 ? 33.241 63.501 36.661 1.00 14.62 154 GLN A N 1
ATOM 700 C CA . GLN A 1 88 ? 31.874 63.359 36.150 1.00 15.66 154 GLN A CA 1
ATOM 701 C C . GLN A 1 88 ? 31.763 62.071 35.369 1.00 12.10 154 GLN A C 1
ATOM 702 O O . GLN A 1 88 ? 32.643 61.785 34.580 1.00 13.82 154 GLN A O 1
ATOM 708 N N . TRP A 1 89 ? 30.661 61.342 35.541 1.00 12.21 155 TRP A N 1
ATOM 709 C CA . TRP A 1 89 ? 30.308 60.250 34.620 1.00 13.33 155 TRP A CA 1
ATOM 710 C C . TRP A 1 89 ? 29.308 60.764 33.580 1.00 13.87 155 TRP A C 1
ATOM 711 O O . TRP A 1 89 ? 28.449 61.593 33.917 1.00 14.86 155 TRP A O 1
ATOM 722 N N . VAL A 1 90 ? 29.390 60.254 32.349 1.00 11.99 156 VAL A N 1
ATOM 723 C CA . VAL A 1 90 ? 28.595 60.793 31.235 1.00 13.07 156 VAL A CA 1
ATOM 724 C C . VAL A 1 90 ? 27.096 60.564 31.399 1.00 13.81 156 VAL A C 1
ATOM 725 O O . VAL A 1 90 ? 26.306 61.163 30.662 1.00 15.75 156 VAL A O 1
ATOM 729 N N . ASP A 1 91 ? 26.697 59.707 32.343 1.00 13.79 157 ASP A N 1
ATOM 730 C CA . ASP A 1 91 ? 25.269 59.443 32.551 1.00 12.95 157 ASP A CA 1
ATOM 731 C C . ASP A 1 91 ? 24.761 60.100 33.829 1.00 12.95 157 ASP A C 1
ATOM 732 O O . ASP A 1 91 ? 23.670 59.775 34.323 1.00 16.16 157 ASP A O 1
ATOM 737 N N . GLN A 1 92 ? 25.546 61.046 34.343 1.00 14.89 158 GLN A N 1
ATOM 738 C CA . GLN A 1 92 ? 25.173 61.823 35.517 1.00 15.16 158 GLN A CA 1
ATOM 739 C C . GLN A 1 92 ? 24.915 60.951 36.743 1.00 18.69 158 GLN A C 1
ATOM 740 O O . GLN A 1 92 ? 24.053 61.250 37.563 1.00 22.71 158 GLN A O 1
ATOM 746 N N . THR A 1 93 ? 25.678 59.872 36.866 1.00 16.28 159 THR A N 1
ATOM 747 C CA . THR A 1 93 ? 25.624 59.032 38.059 1.00 15.85 159 THR A CA 1
ATOM 748 C C . THR A 1 93 ? 26.818 59.374 38.944 1.00 14.98 159 THR A C 1
ATOM 749 O O . THR A 1 93 ? 27.789 59.956 38.469 1.00 15.66 159 THR A O 1
ATOM 753 N N . PRO A 1 94 ? 26.746 59.037 40.238 1.00 14.34 160 PRO A N 1
ATOM 754 C CA . PRO A 1 94 ? 27.766 59.557 41.156 1.00 14.76 160 PRO A CA 1
ATOM 755 C C . PRO A 1 94 ? 29.171 59.009 40.946 1.00 14.31 160 PRO A C 1
ATOM 756 O O . PRO A 1 94 ? 29.357 57.853 40.545 1.00 16.39 160 PRO A O 1
ATOM 760 N N . TYR A 1 95 ? 30.158 59.847 41.238 1.00 13.98 161 TYR A N 1
ATOM 761 C CA . TYR A 1 95 ? 31.549 59.407 41.266 1.00 14.70 161 TYR A CA 1
ATOM 762 C C . TYR A 1 95 ? 31.926 58.985 42.684 1.00 15.02 161 TYR A C 1
ATOM 763 O O . TYR A 1 95 ? 31.999 59.816 43.599 1.00 16.62 161 TYR A O 1
ATOM 772 N N . ASN A 1 96 ? 32.150 57.685 42.840 1.00 13.69 162 ASN A N 1
ATOM 773 C CA . ASN A 1 96 ? 32.418 57.048 44.135 1.00 15.06 162 ASN A CA 1
ATOM 774 C C . ASN A 1 96 ? 33.880 56.639 44.191 1.00 16.34 162 ASN A C 1
ATOM 775 O O . ASN A 1 96 ? 34.277 55.624 43.605 1.00 17.23 162 ASN A O 1
ATOM 780 N N . GLU A 1 97 ? 34.675 57.430 44.899 1.00 19.55 163 GLU A N 1
ATOM 781 C CA . GLU A 1 97 ? 36.122 57.223 44.924 1.00 26.47 163 GLU A CA 1
ATOM 782 C C . GLU A 1 97 ? 36.511 55.807 45.351 1.00 24.24 163 GLU A C 1
ATOM 783 O O . GLU A 1 97 ? 37.501 55.251 44.862 1.00 25.70 163 GLU A O 1
ATOM 789 N N . ASN A 1 98 ? 35.725 55.197 46.231 1.00 23.95 164 ASN A N 1
ATOM 790 C CA . ASN A 1 98 ? 36.128 53.899 46.767 1.00 28.13 164 ASN A CA 1
ATOM 791 C C . ASN A 1 98 ? 35.783 52.733 45.841 1.00 25.55 164 ASN A C 1
ATOM 792 O O . ASN A 1 98 ? 36.127 51.585 46.126 1.00 27.74 164 ASN A O 1
ATOM 797 N N . VAL A 1 99 ? 35.127 53.028 44.721 1.00 18.70 165 VAL A N 1
ATOM 798 C CA . VAL A 1 99 ? 34.906 52.039 43.681 1.00 19.97 165 VAL A CA 1
ATOM 799 C C . VAL A 1 99 ? 35.504 52.572 42.380 1.00 21.89 165 VAL A C 1
ATOM 800 O O . VAL A 1 99 ? 34.843 52.639 41.346 1.00 24.18 165 VAL A O 1
ATOM 804 N N . THR A 1 100 ? 36.770 52.977 42.451 1.00 15.53 166 THR A N 1
ATOM 805 C CA . THR A 1 100 ? 37.498 53.371 41.259 1.00 13.67 166 THR A CA 1
ATOM 806 C C . THR A 1 100 ? 38.699 52.476 41.112 1.00 14.88 166 THR A C 1
ATOM 807 O O . THR A 1 100 ? 39.103 51.812 42.078 1.00 18.15 166 THR A O 1
ATOM 811 N N . PHE A 1 101 ? 39.274 52.462 39.916 1.00 12.04 167 PHE A N 1
ATOM 812 C CA . PHE A 1 101 ? 40.370 51.546 39.649 1.00 15.34 167 PHE A CA 1
ATOM 813 C C . PHE A 1 101 ? 41.569 52.200 38.989 1.00 13.78 167 PHE A C 1
ATOM 814 O O . PHE A 1 101 ? 42.224 51.603 38.147 1.00 14.89 167 PHE A O 1
ATOM 822 N N . TRP A 1 102 ? 41.875 53.421 39.437 1.00 12.63 168 TRP A N 1
ATOM 823 C CA . TRP A 1 102 ? 43.066 54.135 39.011 1.00 14.48 168 TRP A CA 1
ATOM 824 C C . TRP A 1 102 ? 44.318 53.305 39.236 1.00 12.78 168 TRP A C 1
ATOM 825 O O . TRP A 1 102 ? 44.462 52.670 40.279 1.00 15.92 168 TRP A O 1
ATOM 836 N N . HIS A 1 103 ? 45.216 53.316 38.260 1.00 13.19 169 HIS A N 1
ATOM 837 C CA . HIS A 1 103 ? 46.552 52.765 38.459 1.00 12.31 169 HIS A CA 1
ATOM 838 C C . HIS A 1 103 ? 47.257 53.502 39.584 1.00 14.16 169 HIS A C 1
ATOM 839 O O . HIS A 1 103 ? 46.923 54.641 39.890 1.00 14.78 169 HIS A O 1
ATOM 846 N N . SER A 1 104 ? 48.271 52.879 40.169 1.00 14.51 170 SER A N 1
ATOM 847 C CA A SER A 1 104 ? 49.062 53.531 41.208 0.65 15.10 170 SER A CA 1
ATOM 848 C CA B SER A 1 104 ? 49.035 53.532 41.221 0.35 15.14 170 SER A CA 1
ATOM 849 C C . SER A 1 104 ? 49.619 54.859 40.741 1.00 14.01 170 SER A C 1
ATOM 850 O O . SER A 1 104 ? 50.275 54.925 39.692 1.00 16.09 170 SER A O 1
ATOM 855 N N . GLY A 1 105 ? 49.359 55.916 41.509 1.00 14.61 171 GLY A N 1
ATOM 856 C CA . GLY A 1 105 ? 49.891 57.230 41.200 1.00 12.56 171 GLY A CA 1
ATOM 857 C C . GLY A 1 105 ? 48.974 58.046 40.318 1.00 14.69 171 GLY A C 1
ATOM 858 O O . GLY A 1 105 ? 49.288 59.187 39.972 1.00 16.43 171 GLY A O 1
ATOM 859 N N . GLU A 1 106 ? 47.871 57.430 39.894 1.00 13.55 172 GLU A N 1
ATOM 860 C CA . GLU A 1 106 ? 46.872 58.116 39.067 1.00 14.16 172 GLU A CA 1
ATOM 861 C C . GLU A 1 106 ? 45.620 58.453 39.887 1.00 10.87 172 GLU A C 1
ATOM 862 O O . GLU A 1 106 ? 45.318 57.770 40.860 1.00 14.40 172 GLU A O 1
ATOM 868 N N . PRO A 1 107 ? 44.879 59.505 39.481 1.00 13.39 173 PRO A N 1
ATOM 869 C CA . PRO A 1 107 ? 45.170 60.417 38.375 1.00 11.20 173 PRO A CA 1
ATOM 870 C C . PRO A 1 107 ? 46.252 61.429 38.756 1.00 13.22 173 PRO A C 1
ATOM 871 O O . PRO A 1 107 ? 46.279 61.866 39.906 1.00 16.40 173 PRO A O 1
ATOM 875 N N . ASN A 1 108 ? 47.111 61.811 37.816 1.00 15.81 174 ASN A N 1
ATOM 876 C CA . ASN A 1 108 ? 48.275 62.604 38.201 1.00 16.61 174 ASN A CA 1
ATOM 877 C C . ASN A 1 108 ? 48.444 63.977 37.547 1.00 20.16 174 ASN A C 1
ATOM 878 O O . ASN A 1 108 ? 49.436 64.660 37.819 1.00 21.05 174 ASN A O 1
ATOM 883 N N . ASN A 1 109 ? 47.501 64.402 36.710 1.00 16.34 175 ASN A N 1
ATOM 884 C CA . ASN A 1 109 ? 47.637 65.701 36.037 1.00 13.74 175 ASN A CA 1
ATOM 885 C C . ASN A 1 109 ? 46.337 66.487 35.944 1.00 17.26 175 ASN A C 1
ATOM 886 O O . ASN A 1 109 ? 45.372 65.997 35.362 1.00 15.92 175 ASN A O 1
ATOM 891 N N . LEU A 1 110 ? 46.307 67.709 36.475 1.00 17.53 176 LEU A N 1
ATOM 892 C CA . LEU A 1 110 ? 45.097 68.520 36.368 1.00 17.76 176 LEU A CA 1
ATOM 893 C C . LEU A 1 110 ? 44.782 68.837 34.919 1.00 16.20 176 LEU A C 1
ATOM 894 O O . LEU A 1 110 ? 43.637 69.126 34.588 1.00 18.57 176 LEU A O 1
ATOM 899 N N . ASP A 1 111 ? 45.773 68.745 34.038 1.00 17.76 177 ASP A N 1
ATOM 900 C CA . ASP A 1 111 ? 45.517 69.081 32.645 1.00 20.31 177 ASP A CA 1
ATOM 901 C C . ASP A 1 111 ? 45.136 67.846 31.819 1.00 16.72 177 ASP A C 1
ATOM 902 O O . ASP A 1 111 ? 44.764 67.975 30.654 1.00 18.80 177 ASP A O 1
ATOM 907 N N . GLU A 1 112 ? 45.175 66.671 32.448 1.00 14.21 178 GLU A N 1
ATOM 908 C CA . GLU A 1 112 ? 44.667 65.434 31.837 1.00 13.86 178 GLU A CA 1
ATOM 909 C C . GLU A 1 112 ? 43.241 65.222 32.337 1.00 13.57 178 GLU A C 1
ATOM 910 O O . GLU A 1 112 ? 43.044 64.795 33.471 1.00 12.04 178 GLU A O 1
ATOM 916 N N . ARG A 1 113 ? 42.252 65.565 31.514 1.00 15.91 179 ARG A N 1
ATOM 917 C CA . ARG A 1 113 ? 40.889 65.699 32.018 1.00 13.19 179 ARG A CA 1
ATOM 918 C C . ARG A 1 113 ? 39.924 64.613 31.551 1.00 14.13 179 ARG A C 1
ATOM 919 O O . ARG A 1 113 ? 38.728 64.754 31.739 1.00 15.56 179 ARG A O 1
ATOM 927 N N . CYS A 1 114 ? 40.441 63.548 30.938 1.00 13.32 180 CYS A N 1
ATOM 928 C CA . CYS A 1 114 ? 39.614 62.397 30.536 1.00 13.36 180 CYS A CA 1
ATOM 929 C C . CYS A 1 114 ? 40.281 61.129 31.034 1.00 14.23 180 CYS A C 1
ATOM 930 O O . CYS A 1 114 ? 41.479 61.108 31.276 1.00 19.46 180 CYS A O 1
ATOM 933 N N . ALA A 1 115 ? 39.506 60.075 31.216 1.00 12.51 181 ALA A N 1
ATOM 934 C CA . ALA A 1 115 ? 40.084 58.842 31.740 1.00 12.35 181 ALA A CA 1
ATOM 935 C C . ALA A 1 115 ? 40.063 57.730 30.689 1.00 12.13 181 ALA A C 1
ATOM 936 O O . ALA A 1 115 ? 39.145 57.660 29.875 1.00 13.09 181 ALA A O 1
ATOM 938 N N . ILE A 1 116 ? 41.088 56.877 30.719 1.00 11.91 182 ILE A N 1
ATOM 939 C CA . ILE A 1 116 ? 41.136 55.662 29.910 1.00 13.30 182 ILE A CA 1
ATOM 940 C C . ILE A 1 116 ? 41.360 54.472 30.803 1.00 14.62 182 ILE A C 1
ATOM 941 O O . ILE A 1 116 ? 41.857 54.616 31.919 1.00 13.35 182 ILE A O 1
ATOM 946 N N . ILE A 1 117 ? 40.980 53.297 30.310 1.00 11.26 183 ILE A N 1
ATOM 947 C CA . ILE A 1 117 ? 41.384 52.043 30.936 1.00 10.72 183 ILE A CA 1
ATOM 948 C C . ILE A 1 117 ? 42.463 51.382 30.073 1.00 13.34 183 ILE A C 1
ATOM 949 O O . ILE A 1 117 ? 42.374 51.347 28.838 1.00 13.47 183 ILE A O 1
ATOM 954 N N . ASN A 1 118 ? 43.526 50.935 30.720 1.00 12.62 184 ASN A N 1
ATOM 955 C CA . ASN A 1 118 ? 44.548 50.183 30.017 1.00 13.50 184 ASN A CA 1
ATOM 956 C C . ASN A 1 118 ? 45.320 49.292 30.972 1.00 12.94 184 ASN A C 1
ATOM 957 O O . ASN A 1 118 ? 45.027 49.234 32.148 1.00 13.81 184 ASN A O 1
ATOM 962 N N . PHE A 1 119 ? 46.281 48.560 30.420 1.00 12.55 185 PHE A N 1
ATOM 963 C CA . PHE A 1 119 ? 47.019 47.545 31.144 1.00 15.05 185 PHE A CA 1
ATOM 964 C C . PHE A 1 119 ? 48.437 48.028 31.439 1.00 12.29 185 PHE A C 1
ATOM 965 O O . PHE A 1 119 ? 49.139 48.493 30.533 1.00 18.21 185 PHE A O 1
ATOM 973 N N . ARG A 1 120 ? 48.854 47.904 32.698 1.00 14.83 186 ARG A N 1
ATOM 974 C CA . ARG A 1 120 ? 50.210 48.249 33.111 1.00 16.36 186 ARG A CA 1
ATOM 975 C C . ARG A 1 120 ? 50.845 47.023 33.738 1.00 25.18 186 ARG A C 1
ATOM 976 O O . ARG A 1 120 ? 50.167 46.262 34.425 1.00 35.59 186 ARG A O 1
ATOM 984 N N . SER A 1 121 ? 52.134 46.824 33.486 1.00 30.67 187 SER A N 1
ATOM 985 C CA . SER A 1 121 ? 52.866 45.692 34.053 1.00 27.94 187 SER A CA 1
ATOM 986 C C . SER A 1 121 ? 52.578 45.496 35.544 1.00 29.06 187 SER A C 1
ATOM 987 O O . SER A 1 121 ? 52.537 46.460 36.315 1.00 37.83 187 SER A O 1
ATOM 990 N N . SER A 1 122 ? 52.353 44.244 35.922 1.00 34.90 188 SER A N 1
ATOM 991 C CA . SER A 1 122 ? 52.054 43.822 37.290 1.00 30.77 188 SER A CA 1
ATOM 992 C C . SER A 1 122 ? 50.736 44.369 37.836 1.00 27.94 188 SER A C 1
ATOM 993 O O . SER A 1 122 ? 50.004 43.636 38.494 1.00 30.54 188 SER A O 1
ATOM 996 N N . GLU A 1 123 ? 50.413 45.635 37.568 1.00 28.75 189 GLU A N 1
ATOM 997 C CA . GLU A 1 123 ? 49.157 46.193 38.063 1.00 26.34 189 GLU A CA 1
ATOM 998 C C . GLU A 1 123 ? 47.963 45.740 37.236 1.00 23.83 189 GLU A C 1
ATOM 999 O O . GLU A 1 123 ? 46.812 45.897 37.646 1.00 23.83 189 GLU A O 1
ATOM 1005 N N . GLU A 1 124 ? 48.250 45.191 36.064 1.00 18.88 190 GLU A N 1
ATOM 1006 C CA . GLU A 1 124 ? 47.213 44.740 35.139 1.00 17.59 190 GLU A CA 1
ATOM 1007 C C . GLU A 1 124 ? 46.286 45.899 34.768 1.00 16.36 190 GLU A C 1
ATOM 1008 O O . GLU A 1 124 ? 46.767 47.002 34.529 1.00 17.12 190 GLU A O 1
ATOM 1014 N N . TRP A 1 125 ? 44.982 45.661 34.683 1.00 17.95 191 TRP A N 1
ATOM 1015 C CA . TRP A 1 125 ? 44.096 46.719 34.173 1.00 13.67 191 TRP A CA 1
ATOM 1016 C C . TRP A 1 125 ? 43.760 47.764 35.234 1.00 15.10 191 TRP A C 1
ATOM 1017 O O . TRP A 1 125 ? 43.565 47.435 36.410 1.00 17.23 191 TRP A O 1
ATOM 1028 N N . GLY A 1 126 ? 43.684 49.019 34.804 1.00 14.04 192 GLY A N 1
ATOM 1029 C CA . GLY A 1 126 ? 43.387 50.126 35.702 1.00 11.16 192 GLY A CA 1
ATOM 1030 C C . GLY A 1 126 ? 43.173 51.395 34.906 1.00 9.82 192 GLY A C 1
ATOM 1031 O O . GLY A 1 126 ? 43.198 51.390 33.677 1.00 11.10 192 GLY A O 1
ATOM 1032 N N . TRP A 1 127 ? 42.938 52.497 35.606 1.00 11.00 193 TRP A N 1
ATOM 1033 C CA . TRP A 1 127 ? 42.605 53.740 34.917 1.00 13.28 193 TRP A CA 1
ATOM 1034 C C . TRP A 1 127 ? 43.736 54.756 34.965 1.00 12.09 193 TRP A C 1
ATOM 1035 O O . TRP A 1 127 ? 44.506 54.793 35.924 1.00 13.23 193 TRP A O 1
ATOM 1046 N N . ASN A 1 128 ? 43.801 55.591 33.932 1.00 13.87 194 ASN A N 1
ATOM 1047 C CA . ASN A 1 128 ? 44.778 56.670 33.841 1.00 13.00 194 ASN A CA 1
ATOM 1048 C C . ASN A 1 128 ? 44.080 57.924 33.346 1.00 12.61 194 ASN A C 1
ATOM 1049 O O . ASN A 1 128 ? 43.244 57.828 32.452 1.00 13.41 194 ASN A O 1
ATOM 1054 N N . ASP A 1 129 ? 44.387 59.086 33.917 1.00 11.48 195 ASP A N 1
ATOM 1055 C CA . ASP A 1 129 ? 43.917 60.316 33.310 1.00 12.12 195 ASP A CA 1
ATOM 1056 C C . ASP A 1 129 ? 44.839 60.685 32.151 1.00 13.81 195 ASP A C 1
ATOM 1057 O O . ASP A 1 129 ? 46.063 60.565 32.251 1.00 15.30 195 ASP A O 1
ATOM 1062 N N . ILE A 1 130 ? 44.235 61.096 31.038 1.00 12.23 196 ILE A N 1
ATOM 1063 C CA . ILE A 1 130 ? 44.989 61.548 29.871 1.00 14.08 196 ILE A CA 1
ATOM 1064 C C . ILE A 1 130 ? 44.357 62.778 29.229 1.00 15.13 196 ILE A C 1
ATOM 1065 O O . ILE A 1 130 ? 43.228 63.150 29.537 1.00 15.20 196 ILE A O 1
ATOM 1070 N N . HIS A 1 131 ? 45.095 63.409 28.323 1.00 19.54 197 HIS A N 1
ATOM 1071 C CA . HIS A 1 131 ? 44.532 64.509 27.555 1.00 17.21 197 HIS A CA 1
ATOM 1072 C C . HIS A 1 131 ? 43.384 64.042 26.662 1.00 16.09 197 HIS A C 1
ATOM 1073 O O . HIS A 1 131 ? 43.508 63.047 25.939 1.00 18.92 197 HIS A O 1
ATOM 1080 N N . CYS A 1 132 ? 42.271 64.766 26.723 1.00 16.08 198 CYS A N 1
ATOM 1081 C CA . CYS A 1 132 ? 41.046 64.370 26.034 1.00 16.68 198 CYS A CA 1
ATOM 1082 C C . CYS A 1 132 ? 41.201 64.354 24.514 1.00 21.42 198 CYS A C 1
ATOM 1083 O O . CYS A 1 132 ? 40.524 63.596 23.831 1.00 18.57 198 CYS A O 1
ATOM 1086 N N . HIS A 1 133 ? 42.092 65.189 23.984 1.00 21.24 199 HIS A N 1
ATOM 1087 C CA . HIS A 1 133 ? 42.217 65.317 22.532 1.00 21.97 199 HIS A CA 1
ATOM 1088 C C . HIS A 1 133 ? 43.007 64.192 21.875 1.00 23.34 199 HIS A C 1
ATOM 1089 O O . HIS A 1 133 ? 42.962 64.042 20.650 1.00 26.02 199 HIS A O 1
ATOM 1096 N N . VAL A 1 134 ? 43.745 63.420 22.666 1.00 19.38 200 VAL A N 1
ATOM 1097 C CA . VAL A 1 134 ? 44.562 62.350 22.110 1.00 23.79 200 VAL A CA 1
ATOM 1098 C C . VAL A 1 134 ? 43.645 61.202 21.680 1.00 22.06 200 VAL A C 1
ATOM 1099 O O . VAL A 1 134 ? 42.850 60.699 22.475 1.00 21.38 200 VAL A O 1
ATOM 1103 N N . PRO A 1 135 ? 43.727 60.807 20.403 1.00 21.63 201 PRO A N 1
ATOM 1104 C CA . PRO A 1 135 ? 42.839 59.757 19.891 1.00 20.05 201 PRO A CA 1
ATOM 1105 C C . PRO A 1 135 ? 43.057 58.416 20.586 1.00 20.05 201 PRO A C 1
ATOM 1106 O O . PRO A 1 135 ? 44.207 57.982 20.754 1.00 21.26 201 PRO A O 1
ATOM 1110 N N . GLN A 1 136 ? 41.962 57.775 20.991 1.00 19.19 202 GLN A N 1
ATOM 1111 C CA . GLN A 1 136 ? 42.015 56.425 21.531 1.00 17.58 202 GLN A CA 1
ATOM 1112 C C . GLN A 1 136 ? 40.814 55.615 21.092 1.00 17.31 202 GLN A C 1
ATOM 1113 O O . GLN A 1 136 ? 39.841 56.152 20.585 1.00 18.87 202 GLN A O 1
ATOM 1119 N N . LYS A 1 137 ? 40.889 54.313 21.346 1.00 19.27 203 LYS A N 1
ATOM 1120 C CA A LYS A 1 137 ? 39.725 53.449 21.226 0.45 16.88 203 LYS A CA 1
ATOM 1121 C CA B LYS A 1 137 ? 39.734 53.436 21.236 0.55 16.87 203 LYS A CA 1
ATOM 1122 C C . LYS A 1 137 ? 38.762 53.787 22.362 1.00 16.24 203 LYS A C 1
ATOM 1123 O O . LYS A 1 137 ? 39.089 54.594 23.243 1.00 15.04 203 LYS A O 1
ATOM 1134 N N . SER A 1 138 ? 37.576 53.183 22.349 1.00 16.15 204 SER A N 1
ATOM 1135 C CA . SER A 1 138 ? 36.601 53.464 23.402 1.00 14.09 204 SER A CA 1
ATOM 1136 C C . SER A 1 138 ? 35.660 52.296 23.632 1.00 14.63 204 SER A C 1
ATOM 1137 O O . SER A 1 138 ? 35.628 51.343 22.857 1.00 15.95 204 SER A O 1
ATOM 1140 N N . ILE A 1 139 ? 34.914 52.386 24.723 1.00 14.05 205 ILE A N 1
ATOM 1141 C CA . ILE A 1 139 ? 33.916 51.387 25.090 1.00 13.20 205 ILE A CA 1
ATOM 1142 C C . ILE A 1 139 ? 32.577 52.086 25.256 1.00 14.84 205 ILE A C 1
ATOM 1143 O O . ILE A 1 139 ? 32.468 53.078 25.990 1.00 14.73 205 ILE A O 1
ATOM 1148 N N . CYS A 1 140 ? 31.547 51.588 24.579 1.00 16.08 206 CYS A N 1
ATOM 1149 C CA . CYS A 1 140 ? 30.206 52.146 24.751 1.00 14.18 206 CYS A CA 1
ATOM 1150 C C . CYS A 1 140 ? 29.341 51.192 25.547 1.00 14.41 206 CYS A C 1
ATOM 1151 O O . CYS A 1 140 ? 29.510 49.980 25.460 1.00 16.37 206 CYS A O 1
ATOM 1154 N N . LYS A 1 141 ? 28.407 51.743 26.313 1.00 13.46 207 LYS A N 1
ATOM 1155 C CA . LYS A 1 141 ? 27.527 50.946 27.159 1.00 14.83 207 LYS A CA 1
ATOM 1156 C C . LYS A 1 141 ? 26.088 51.453 27.081 1.00 16.52 207 LYS A C 1
ATOM 1157 O O . LYS A 1 141 ? 25.843 52.659 27.059 1.00 18.54 207 LYS A O 1
ATOM 1163 N N . MET A 1 142 ? 25.136 50.522 27.034 1.00 15.94 208 MET A N 1
ATOM 1164 C CA . MET A 1 142 ? 23.725 50.869 27.149 1.00 17.76 208 MET A CA 1
ATOM 1165 C C . MET A 1 142 ? 22.933 49.730 27.798 1.00 18.02 208 MET A C 1
ATOM 1166 O O . MET A 1 142 ? 23.449 48.630 27.994 1.00 17.53 208 MET A O 1
ATOM 1171 N N . LYS A 1 143 ? 21.671 49.996 28.133 1.00 17.43 209 LYS A N 1
ATOM 1172 C CA . LYS A 1 143 ? 20.850 48.974 28.768 1.00 19.22 209 LYS A CA 1
ATOM 1173 C C . LYS A 1 143 ? 20.464 47.919 27.754 1.00 17.64 209 LYS A C 1
ATOM 1174 O O . LYS A 1 143 ? 20.316 48.225 26.568 1.00 19.21 209 LYS A O 1
ATOM 1180 N N . LYS A 1 144 ? 20.299 46.690 28.227 1.00 17.74 210 LYS A N 1
ATOM 1181 C CA . LYS A 1 144 ? 19.745 45.626 27.399 1.00 14.82 210 LYS A CA 1
ATOM 1182 C C . LYS A 1 144 ? 18.277 45.902 27.102 1.00 20.69 210 LYS A C 1
ATOM 1183 O O . LYS A 1 144 ? 17.591 46.613 27.849 1.00 24.17 210 LYS A O 1
ATOM 1189 N N . ILE A 1 145 ? 17.819 45.320 25.999 1.00 16.62 211 ILE A N 1
ATOM 1190 C CA . ILE A 1 145 ? 16.444 45.364 25.538 1.00 18.18 211 ILE A CA 1
ATOM 1191 C C . ILE A 1 145 ? 15.766 44.070 25.990 1.00 19.10 211 ILE A C 1
ATOM 1192 O O . ILE A 1 145 ? 16.365 43.003 25.876 1.00 20.77 211 ILE A O 1
ATOM 1197 N N . TYR A 1 146 ? 14.530 44.151 26.481 1.00 16.03 212 TYR A N 1
ATOM 1198 C CA . TYR A 1 146 ? 13.765 42.950 26.799 1.00 15.10 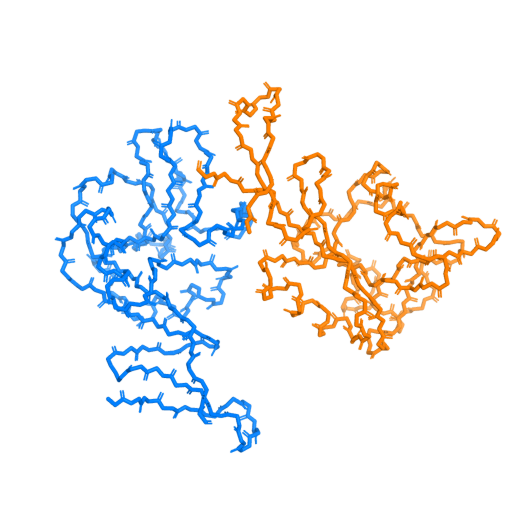212 TYR A CA 1
ATOM 1199 C C . TYR A 1 146 ? 12.670 42.733 25.774 1.00 17.57 212 TYR A C 1
ATOM 1200 O O . TYR A 1 146 ? 11.985 43.685 25.381 1.00 17.76 212 TYR A O 1
ATOM 1209 N N . ILE A 1 147 ? 12.514 41.483 25.334 1.00 18.63 213 ILE A N 1
ATOM 1210 C CA . ILE A 1 147 ? 11.459 41.150 24.384 1.00 17.22 213 ILE A CA 1
ATOM 1211 C C . ILE A 1 147 ? 10.654 39.963 24.903 1.00 17.23 213 ILE A C 1
ATOM 1212 O O . ILE A 1 147 ? 11.019 39.285 25.873 1.00 20.71 213 ILE A O 1
ATOM 1218 N N . ALA B 1 1 ? 15.249 65.822 35.759 1.00 22.55 67 ALA B N 1
ATOM 1219 C CA . ALA B 1 1 ? 16.044 67.047 35.818 1.00 19.58 67 ALA B CA 1
ATOM 1220 C C . ALA B 1 1 ? 17.019 66.963 36.979 1.00 17.55 67 ALA B C 1
ATOM 1221 O O . ALA B 1 1 ? 16.999 66.011 37.766 1.00 17.48 67 ALA B O 1
ATOM 1223 N N . LEU B 1 2 ? 17.887 67.954 37.062 1.00 13.73 68 LEU B N 1
ATOM 1224 C CA . LEU B 1 2 ? 18.832 68.053 38.161 1.00 15.08 68 LEU B CA 1
ATOM 1225 C C . LEU B 1 2 ? 18.512 69.264 39.025 1.00 14.64 68 LEU B C 1
ATOM 1226 O O . LEU B 1 2 ? 18.223 70.355 38.516 1.00 16.10 68 LEU B O 1
ATOM 1231 N N . THR B 1 3 ? 18.581 69.080 40.336 1.00 12.16 69 THR B N 1
ATOM 1232 C CA . THR B 1 3 ? 18.442 70.201 41.264 1.00 12.94 69 THR B CA 1
ATOM 1233 C C . THR B 1 3 ? 19.824 70.569 41.779 1.00 13.67 69 THR B C 1
ATOM 1234 O O . THR B 1 3 ? 20.466 69.767 42.436 1.00 14.90 69 THR B O 1
ATOM 1238 N N . CYS B 1 4 ? 20.279 71.777 41.472 1.00 11.72 70 CYS B N 1
ATOM 1239 C CA . CYS B 1 4 ? 21.681 72.146 41.683 1.00 10.04 70 CYS B CA 1
ATOM 1240 C C . CYS B 1 4 ? 21.838 73.361 42.577 1.00 15.34 70 CYS B C 1
ATOM 1241 O O . CYS B 1 4 ? 21.062 74.313 42.492 1.00 15.46 70 CYS B O 1
ATOM 1244 N N . VAL B 1 5 ? 22.858 73.332 43.426 1.00 12.89 71 VAL B N 1
ATOM 1245 C CA . VAL B 1 5 ? 23.194 74.483 44.267 1.00 17.30 71 VAL B CA 1
ATOM 1246 C C . VAL B 1 5 ? 24.701 74.642 44.302 1.00 23.21 71 VAL B C 1
ATOM 1247 O O . VAL B 1 5 ? 25.435 73.703 44.025 1.00 18.87 71 VAL B O 1
ATOM 1251 N N . MET B 1 6 ? 25.168 75.836 44.641 1.00 23.77 72 MET B N 1
ATOM 1252 C CA . MET B 1 6 ? 26.597 76.040 44.853 1.00 28.81 72 MET B CA 1
ATOM 1253 C C . MET B 1 6 ? 27.013 75.481 46.205 1.00 39.76 72 MET B C 1
ATOM 1254 O O . MET B 1 6 ? 26.461 75.869 47.235 1.00 43.03 72 MET B O 1
ATOM 1259 N N . GLU B 1 7 ? 27.972 74.560 46.202 1.00 36.72 73 GLU B N 1
ATOM 1260 C CA . GLU B 1 7 ? 28.612 74.147 47.443 1.00 45.81 73 GLU B CA 1
ATOM 1261 C C . GLU B 1 7 ? 29.790 75.090 47.671 1.00 58.86 73 GLU B C 1
ATOM 1262 O O . GLU B 1 7 ? 30.620 75.283 46.779 1.00 52.48 73 GLU B O 1
ATOM 1268 N N . GLY B 1 8 ? 29.840 75.702 48.850 1.00 61.74 74 GLY B N 1
ATOM 1269 C CA . GLY B 1 8 ? 30.887 76.658 49.167 1.00 71.61 74 GLY B CA 1
ATOM 1270 C C . GLY B 1 8 ? 32.153 75.966 49.630 1.00 77.93 74 GLY B C 1
ATOM 1271 O O . GLY B 1 8 ? 32.551 74.952 49.054 1.00 77.75 74 GLY B O 1
ATOM 1272 N N . LYS B 1 9 ? 32.785 76.520 50.662 1.00 77.39 75 LYS B N 1
ATOM 1273 C CA . LYS B 1 9 ? 33.932 75.887 51.313 1.00 84.45 75 LYS B CA 1
ATOM 1274 C C . LYS B 1 9 ? 35.095 75.641 50.347 1.00 85.06 75 LYS B C 1
ATOM 1275 O O . LYS B 1 9 ? 35.696 76.586 49.831 1.00 78.77 75 LYS B O 1
ATOM 1281 N N . ASP B 1 10 ? 35.397 74.366 50.101 1.00 88.03 76 ASP B N 1
ATOM 1282 C CA . ASP B 1 10 ? 36.546 73.985 49.281 1.00 87.01 76 ASP B CA 1
ATOM 1283 C C . ASP B 1 10 ? 36.141 73.416 47.918 1.00 79.57 76 ASP B C 1
ATOM 1284 O O . ASP B 1 10 ? 36.998 73.104 47.087 1.00 74.56 76 ASP B O 1
ATOM 1289 N N . ILE B 1 11 ? 34.838 73.279 47.689 1.00 74.85 77 ILE B N 1
ATOM 1290 C CA . ILE B 1 11 ? 34.346 72.755 46.418 1.00 62.72 77 ILE B CA 1
ATOM 1291 C C . ILE B 1 11 ? 34.191 73.873 45.381 1.00 60.63 77 ILE B C 1
ATOM 1292 O O . ILE B 1 11 ? 34.645 73.725 44.245 1.00 53.76 77 ILE B O 1
ATOM 1297 N N . GLU B 1 12 ? 33.568 74.985 45.777 1.00 60.90 78 GLU B N 1
ATOM 1298 C CA . GLU B 1 12 ? 33.462 76.180 44.928 1.00 61.51 78 GLU B CA 1
ATOM 1299 C C . GLU B 1 12 ? 32.824 75.889 43.567 1.00 55.04 78 GLU B C 1
ATOM 1300 O O . GLU B 1 12 ? 33.145 76.537 42.568 1.00 57.67 78 GLU B O 1
ATOM 1306 N N . ASP B 1 13 ? 31.914 74.923 43.536 1.00 37.73 79 ASP B N 1
ATOM 1307 C CA . ASP B 1 13 ? 31.371 74.423 42.280 1.00 37.66 79 ASP B CA 1
ATOM 1308 C C . ASP B 1 13 ? 29.893 74.079 42.465 1.00 27.19 79 ASP B C 1
ATOM 1309 O O . ASP B 1 13 ? 29.447 73.884 43.590 1.00 32.81 79 ASP B O 1
ATOM 1314 N N . TRP B 1 14 ? 29.142 74.016 41.372 1.00 23.31 80 TRP B N 1
ATOM 1315 C CA . TRP B 1 14 ? 27.758 73.545 41.431 1.00 23.71 80 TRP B CA 1
ATOM 1316 C C . TRP B 1 14 ? 27.730 72.041 41.625 1.00 20.94 80 TRP B C 1
ATOM 1317 O O . TRP B 1 14 ? 28.508 71.328 41.005 1.00 20.93 80 TRP B O 1
ATOM 1328 N N . SER B 1 15 ? 26.825 71.539 42.459 1.00 14.94 81 SER B N 1
ATOM 1329 C CA . SER B 1 15 ? 26.602 70.095 42.484 1.00 16.14 81 SER B CA 1
ATOM 1330 C C . SER B 1 15 ? 25.110 69.820 42.614 1.00 15.21 81 SER B C 1
ATOM 1331 O O . SER B 1 15 ? 24.337 70.677 43.069 1.00 12.79 81 SER B O 1
ATOM 1334 N N . CYS B 1 16 ? 24.703 68.630 42.187 1.00 13.84 82 CYS B N 1
ATOM 1335 C CA . CYS B 1 16 ? 23.291 68.389 41.900 1.00 14.02 82 CYS B CA 1
ATOM 1336 C C . CYS B 1 16 ? 22.755 67.066 42.404 1.00 13.18 82 CYS B C 1
ATOM 1337 O O . CYS B 1 16 ? 23.511 66.108 42.593 1.00 13.36 82 CYS B O 1
ATOM 1340 N N . CYS B 1 17 ? 21.435 67.024 42.584 1.00 12.47 83 CYS B N 1
ATOM 1341 C CA . CYS B 1 17 ? 20.703 65.773 42.818 1.00 13.64 83 CYS B CA 1
ATOM 1342 C C . CYS B 1 17 ? 19.670 65.612 41.732 1.00 13.07 83 CYS B C 1
ATOM 1343 O O . CYS B 1 17 ? 19.056 66.599 41.316 1.00 14.31 83 CYS B O 1
ATOM 1346 N N . PRO B 1 18 ? 19.451 64.372 41.280 1.00 13.98 84 PRO B N 1
ATOM 1347 C CA . PRO B 1 18 ? 18.364 64.166 40.325 1.00 14.29 84 PRO B CA 1
ATOM 1348 C C . PRO B 1 18 ? 16.999 64.394 40.980 1.00 15.04 84 PRO B C 1
ATOM 1349 O O . PRO B 1 18 ? 16.809 64.059 42.145 1.00 18.05 84 PRO B O 1
ATOM 1353 N N . THR B 1 19 ? 16.062 64.974 40.243 1.00 13.92 85 THR B N 1
ATOM 1354 C CA . THR B 1 19 ? 14.700 65.097 40.753 1.00 15.77 85 THR B CA 1
ATOM 1355 C C . THR B 1 19 ? 14.077 63.704 40.904 1.00 14.56 85 THR B C 1
ATOM 1356 O O . THR B 1 19 ? 14.389 62.795 40.134 1.00 18.38 85 THR B O 1
ATOM 1360 N N . PRO B 1 20 ? 13.217 63.521 41.918 1.00 19.21 86 PRO B N 1
ATOM 1361 C CA . PRO B 1 20 ? 12.872 64.475 42.972 1.00 20.30 86 PRO B CA 1
ATOM 1362 C C . PRO B 1 20 ? 13.633 64.206 44.268 1.00 27.05 86 PRO B C 1
ATOM 1363 O O . PRO B 1 20 ? 13.053 64.352 45.345 1.00 24.71 86 PRO B O 1
ATOM 1367 N N . TRP B 1 21 ? 14.898 63.808 44.170 1.00 17.46 87 TRP B N 1
ATOM 1368 C CA . TRP B 1 21 ? 15.698 63.493 45.372 1.00 16.57 87 TRP B CA 1
ATOM 1369 C C . TRP B 1 21 ? 15.939 64.742 46.220 1.00 19.99 87 TRP B C 1
ATOM 1370 O O . TRP B 1 21 ? 16.015 65.852 45.703 1.00 20.68 87 TRP B O 1
ATOM 1381 N N . THR B 1 22 ? 16.061 64.559 47.530 1.00 18.33 88 THR B N 1
ATOM 1382 C CA . THR B 1 22 ? 16.313 65.694 48.426 1.00 16.69 88 THR B CA 1
ATOM 1383 C C . THR B 1 22 ? 17.800 65.818 48.732 1.00 18.35 88 THR B C 1
ATOM 1384 O O . THR B 1 22 ? 18.508 64.829 48.818 1.00 21.67 88 THR B O 1
ATOM 1388 N N . SER B 1 23 ? 18.281 67.043 48.907 1.00 19.86 89 SER B N 1
ATOM 1389 C CA A SER B 1 23 ? 19.707 67.245 49.136 0.60 18.54 89 SER B CA 1
ATOM 1390 C CA B SER B 1 23 ? 19.703 67.281 49.123 0.40 18.58 89 SER B CA 1
ATOM 1391 C C . SER B 1 23 ? 20.003 67.592 50.588 1.00 21.76 89 SER B C 1
ATOM 1392 O O . SER B 1 23 ? 19.217 68.276 51.246 1.00 22.38 89 SER B O 1
ATOM 1397 N N . PHE B 1 24 ? 21.135 67.086 51.072 1.00 19.20 90 PHE B N 1
ATOM 1398 C CA . PHE B 1 24 ? 21.675 67.432 52.393 1.00 19.51 90 PHE B CA 1
ATOM 1399 C C . PHE B 1 24 ? 23.192 67.286 52.383 1.00 23.99 90 PHE B C 1
ATOM 1400 O O . PHE B 1 24 ? 23.733 66.219 52.072 1.00 20.35 90 PHE B O 1
ATOM 1408 N N . GLN B 1 25 ? 23.873 68.367 52.751 1.00 22.15 91 GLN B N 1
ATOM 1409 C CA . GLN B 1 25 ? 25.320 68.478 52.609 1.00 22.13 91 GLN B CA 1
ATOM 1410 C C . GLN B 1 25 ? 25.753 68.061 51.198 1.00 23.66 91 GLN B C 1
ATOM 1411 O O . GLN B 1 25 ? 25.336 68.673 50.222 1.00 26.53 91 GLN B O 1
ATOM 1417 N N . SER B 1 26 ? 26.569 67.025 51.082 1.00 19.44 92 SER B N 1
ATOM 1418 C CA . SER B 1 26 ? 27.083 66.647 49.778 1.00 19.59 92 SER B CA 1
ATOM 1419 C C . SER B 1 26 ? 26.428 65.377 49.240 1.00 15.96 92 SER B C 1
ATOM 1420 O O . SER B 1 26 ? 27.008 64.717 48.380 1.00 17.77 92 SER B O 1
ATOM 1423 N N . SER B 1 27 ? 25.236 65.054 49.730 1.00 16.00 93 SER B N 1
ATOM 1424 C CA . SER B 1 27 ? 24.555 63.824 49.327 1.00 16.21 93 SER B CA 1
ATOM 1425 C C . SER B 1 27 ? 23.108 64.071 48.900 1.00 15.29 93 SER B C 1
ATOM 1426 O O . SER B 1 27 ? 22.540 65.147 49.150 1.00 16.87 93 SER B O 1
ATOM 1429 N N . CYS B 1 28 ? 22.531 63.062 48.249 1.00 14.45 94 CYS B N 1
ATOM 1430 C CA . CYS B 1 28 ? 21.135 63.043 47.815 1.00 13.19 94 CYS B CA 1
ATOM 1431 C C . CYS B 1 28 ? 20.402 61.879 48.452 1.00 16.64 94 CYS B C 1
ATOM 1432 O O . CYS B 1 28 ? 20.967 60.780 48.563 1.00 18.27 94 CYS B O 1
ATOM 1435 N N . TYR B 1 29 ? 19.132 62.095 48.794 1.00 14.59 95 TYR B N 1
ATOM 1436 C CA . TYR B 1 29 ? 18.345 61.094 49.504 1.00 17.40 95 TYR B CA 1
ATOM 1437 C C . TYR B 1 29 ? 16.992 60.828 48.842 1.00 17.48 95 TYR B C 1
ATOM 1438 O O . TYR B 1 29 ? 16.350 61.727 48.304 1.00 17.36 95 TYR B O 1
ATOM 1447 N N . PHE B 1 30 ? 16.544 59.581 48.908 1.00 17.73 96 PHE B N 1
ATOM 1448 C CA . PHE B 1 30 ? 15.255 59.198 48.348 1.00 19.98 96 PHE B CA 1
ATOM 1449 C C . PHE B 1 30 ? 14.594 58.160 49.255 1.00 18.43 96 PHE B C 1
ATOM 1450 O O . PHE B 1 30 ? 15.241 57.212 49.694 1.00 20.03 96 PHE B O 1
ATOM 1458 N N . ILE B 1 31 ? 13.310 58.344 49.535 1.00 18.97 97 ILE B N 1
ATOM 1459 C CA . ILE B 1 31 ? 12.588 57.371 50.350 1.00 16.92 97 ILE B CA 1
ATOM 1460 C C . ILE B 1 31 ? 11.793 56.456 49.440 1.00 23.13 97 ILE B C 1
ATOM 1461 O O . ILE B 1 31 ? 10.903 56.916 48.718 1.00 22.15 97 ILE B O 1
ATOM 1466 N N A SER B 1 32 ? 12.124 55.167 49.466 0.58 22.51 98 SER B N 1
ATOM 1467 N N B SER B 1 32 ? 12.115 55.166 49.469 0.42 22.52 98 SER B N 1
ATOM 1468 C CA A SER B 1 32 ? 11.409 54.171 48.678 0.58 21.90 98 SER B CA 1
ATOM 1469 C CA B SER B 1 32 ? 11.405 54.180 48.666 0.42 21.94 98 SER B CA 1
ATOM 1470 C C A SER B 1 32 ? 10.274 53.582 49.502 0.58 27.07 98 SER B C 1
ATOM 1471 C C B SER B 1 32 ? 10.276 53.560 49.478 0.42 27.02 98 SER B C 1
ATOM 1472 O O A SER B 1 32 ? 10.509 52.862 50.476 0.58 26.05 98 SER B O 1
ATOM 1473 O O B SER B 1 32 ? 10.516 52.799 50.417 0.42 26.05 98 SER B O 1
ATOM 1478 N N . THR B 1 33 ? 9.044 53.897 49.108 1.00 28.05 99 THR B N 1
ATOM 1479 C CA . THR B 1 33 ? 7.865 53.478 49.865 1.00 30.15 99 THR B CA 1
ATOM 1480 C C . THR B 1 33 ? 7.375 52.058 49.549 1.00 31.54 99 THR B C 1
ATOM 1481 O O . THR B 1 33 ? 6.462 51.560 50.207 1.00 33.02 99 THR B O 1
ATOM 1485 N N . GLY B 1 34 ? 7.976 51.405 48.560 1.00 28.50 100 GLY B N 1
ATOM 1486 C CA . GLY B 1 34 ? 7.641 50.023 48.257 1.00 26.54 100 GLY B CA 1
ATOM 1487 C C . GLY B 1 34 ? 8.133 49.093 49.353 1.00 31.74 100 GLY B C 1
ATOM 1488 O O . GLY B 1 34 ? 9.100 49.404 50.050 1.00 32.20 100 GLY B O 1
ATOM 1489 N N . MET B 1 35 ? 7.471 47.952 49.515 1.00 27.56 101 MET B N 1
ATOM 1490 C CA . MET B 1 35 ? 7.859 46.998 50.545 1.00 28.91 101 MET B CA 1
ATOM 1491 C C . MET B 1 35 ? 8.703 45.892 49.926 1.00 29.79 101 MET B C 1
ATOM 1492 O O . MET B 1 35 ? 8.202 45.077 49.147 1.00 32.13 101 MET B O 1
ATOM 1497 N N . GLN B 1 36 ? 9.991 45.873 50.257 1.00 24.47 102 GLN B N 1
ATOM 1498 C CA . GLN B 1 36 ? 10.915 44.886 49.702 1.00 29.43 102 GLN B CA 1
ATOM 1499 C C . GLN B 1 36 ? 11.905 44.379 50.740 1.00 28.69 102 GLN B C 1
ATOM 1500 O O . GLN B 1 36 ? 12.158 45.048 51.744 1.00 27.49 102 GLN B O 1
ATOM 1506 N N . SER B 1 37 ? 12.503 43.224 50.460 1.00 24.29 103 SER B N 1
ATOM 1507 C CA . SER B 1 37 ? 13.567 42.687 51.303 1.00 25.34 103 SER B CA 1
ATOM 1508 C C . SER B 1 37 ? 14.763 43.624 51.266 1.00 24.57 103 SER B C 1
ATOM 1509 O O . SER B 1 37 ? 14.823 44.520 50.425 1.00 25.25 103 SER B O 1
ATOM 1512 N N . TRP B 1 38 ? 15.711 43.422 52.174 1.00 22.35 104 TRP B N 1
ATOM 1513 C CA . TRP B 1 38 ? 16.916 44.246 52.197 1.00 23.65 104 TRP B CA 1
ATOM 1514 C C . TRP B 1 38 ? 17.675 44.107 50.883 1.00 24.46 104 TRP B C 1
ATOM 1515 O O . TRP B 1 38 ? 18.099 45.098 50.303 1.00 20.59 104 TRP B O 1
ATOM 1526 N N . THR B 1 39 ? 17.841 42.879 50.403 1.00 24.06 105 THR B N 1
ATOM 1527 C CA . THR B 1 39 ? 18.577 42.674 49.164 1.00 23.50 105 THR B CA 1
ATOM 1528 C C . THR B 1 39 ? 17.884 43.352 47.988 1.00 19.82 105 THR B C 1
ATOM 1529 O O . THR B 1 39 ? 18.534 43.997 47.170 1.00 23.87 105 THR B O 1
ATOM 1533 N N . LYS B 1 40 ? 16.563 43.228 47.914 1.00 23.65 106 LYS B N 1
ATOM 1534 C CA . LYS B 1 40 ? 15.814 43.817 46.811 1.00 22.12 106 LYS B CA 1
ATOM 1535 C C . LYS B 1 40 ? 15.742 45.336 46.938 1.00 22.99 106 LYS B C 1
ATOM 1536 O O . LYS B 1 40 ? 15.704 46.057 45.948 1.00 23.75 106 LYS B O 1
ATOM 1542 N N . SER B 1 41 ? 15.728 45.812 48.174 1.00 20.96 107 SER B N 1
ATOM 1543 C CA . SER B 1 41 ? 15.803 47.249 48.434 1.00 22.37 107 SER B CA 1
ATOM 1544 C C . SER B 1 41 ? 17.138 47.827 47.966 1.00 17.18 107 SER B C 1
ATOM 1545 O O . SER B 1 41 ? 17.171 48.888 47.346 1.00 21.63 107 SER B O 1
ATOM 1548 N N . GLN B 1 42 ? 18.238 47.140 48.271 1.00 19.48 108 GLN B N 1
ATOM 1549 C CA . GLN B 1 42 ? 19.554 47.582 47.801 1.00 19.22 108 GLN B CA 1
ATOM 1550 C C . GLN B 1 42 ? 19.644 47.568 46.268 1.00 22.76 108 GLN B C 1
ATOM 1551 O O . GLN B 1 42 ? 20.214 48.479 45.663 1.00 19.32 108 GLN B O 1
ATOM 1557 N N . LYS B 1 43 ? 19.080 46.539 45.640 1.00 22.66 109 LYS B N 1
ATOM 1558 C CA . LYS B 1 43 ? 19.064 46.459 44.179 1.00 23.86 109 LYS B CA 1
ATOM 1559 C C . LYS B 1 43 ? 18.323 47.649 43.577 1.00 23.12 109 LYS B C 1
ATOM 1560 O O . LYS B 1 43 ? 18.764 48.273 42.599 1.00 23.05 109 LYS B O 1
ATOM 1566 N N . ASN B 1 44 ? 17.191 47.960 44.192 1.00 20.63 110 ASN B N 1
ATOM 1567 C CA . ASN B 1 44 ? 16.366 49.083 43.828 1.00 21.65 110 ASN B CA 1
ATOM 1568 C C . ASN B 1 44 ? 17.089 50.443 43.934 1.00 22.75 110 ASN B C 1
ATOM 1569 O O . ASN B 1 44 ? 16.980 51.284 43.039 1.00 23.20 110 ASN B O 1
ATOM 1574 N N . CYS B 1 45 ? 17.824 50.652 45.024 1.00 17.10 111 CYS B N 1
ATOM 1575 C CA . CYS B 1 45 ? 18.659 51.842 45.149 1.00 19.51 111 CYS B CA 1
ATOM 1576 C C . CYS B 1 45 ? 19.717 51.858 44.062 1.00 16.11 111 CYS B C 1
ATOM 1577 O O . CYS B 1 45 ? 19.995 52.905 43.465 1.00 19.94 111 CYS B O 1
ATOM 1580 N N . SER B 1 46 ? 20.286 50.677 43.813 1.00 19.85 112 SER B N 1
ATOM 1581 C CA A SER B 1 46 ? 21.389 50.520 42.873 0.45 21.75 112 SER B CA 1
ATOM 1582 C CA B SER B 1 46 ? 21.391 50.531 42.872 0.55 21.75 112 SER B CA 1
ATOM 1583 C C . SER B 1 46 ? 20.994 50.949 41.466 1.00 19.44 112 SER B C 1
ATOM 1584 O O . SER B 1 46 ? 21.758 51.644 40.788 1.00 19.80 112 SER B O 1
ATOM 1589 N N . VAL B 1 47 ? 19.799 50.545 41.033 1.00 22.16 113 VAL B N 1
ATOM 1590 C CA . VAL B 1 47 ? 19.372 50.863 39.668 1.00 24.83 113 VAL B CA 1
ATOM 1591 C C . VAL B 1 47 ? 19.187 52.355 39.492 1.00 24.42 113 VAL B C 1
ATOM 1592 O O . VAL B 1 47 ? 19.221 52.857 38.373 1.00 29.14 113 VAL B O 1
ATOM 1596 N N . MET B 1 48 ? 19.027 53.078 40.600 1.00 20.46 114 MET B N 1
ATOM 1597 C CA . MET B 1 48 ? 18.869 54.520 40.541 1.00 19.95 114 MET B CA 1
ATOM 1598 C C . MET B 1 48 ? 20.215 55.239 40.697 1.00 19.28 114 MET B C 1
ATOM 1599 O O . MET B 1 48 ? 20.273 56.470 40.696 1.00 19.74 114 MET B O 1
ATOM 1604 N N . GLY B 1 49 ? 21.292 54.461 40.791 1.00 19.63 115 GLY B N 1
ATOM 1605 C CA . GLY B 1 49 ? 22.629 55.028 40.856 1.00 18.33 115 GLY B CA 1
ATOM 1606 C C . GLY B 1 49 ? 23.111 55.216 42.279 1.00 21.90 115 GLY B C 1
ATOM 1607 O O . GLY B 1 49 ? 24.164 55.818 42.520 1.00 24.13 115 GLY B O 1
ATOM 1608 N N . ALA B 1 50 ? 22.344 54.681 43.223 1.00 16.23 116 ALA B N 1
ATOM 1609 C CA . ALA B 1 50 ? 22.610 54.916 44.639 1.00 17.70 116 ALA B CA 1
ATOM 1610 C C . ALA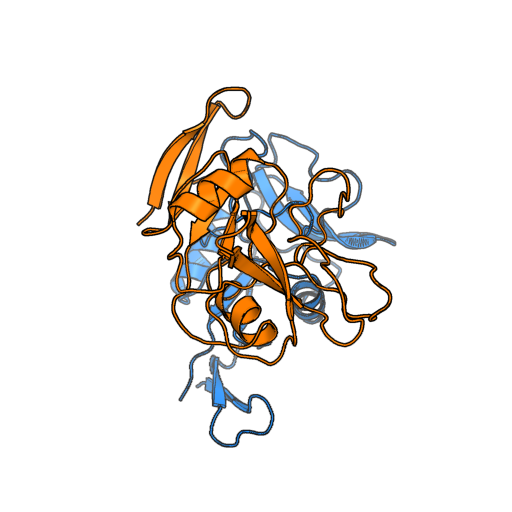 B 1 50 ? 22.876 53.616 45.404 1.00 21.04 116 ALA B C 1
ATOM 1611 O O . ALA B 1 50 ? 23.229 52.591 44.811 1.00 20.32 116 ALA B O 1
ATOM 1613 N N . ASP B 1 51 ? 22.740 53.676 46.727 1.00 17.21 117 ASP B N 1
ATOM 1614 C CA . ASP B 1 51 ? 22.846 52.500 47.603 1.00 17.05 117 ASP B CA 1
ATOM 1615 C C . ASP B 1 51 ? 21.905 52.743 48.774 1.00 17.84 117 ASP B C 1
ATOM 1616 O O . ASP B 1 51 ? 21.480 53.881 48.994 1.00 15.90 117 ASP B O 1
ATOM 1621 N N . LEU B 1 52 ? 21.619 51.706 49.551 1.00 16.50 118 LEU B N 1
ATOM 1622 C CA . LEU B 1 52 ? 20.894 51.911 50.791 1.00 14.56 118 LEU B CA 1
ATOM 1623 C C . LEU B 1 52 ? 21.662 52.895 51.655 1.00 16.52 118 LEU B C 1
ATOM 1624 O O . LEU B 1 52 ? 22.892 52.943 51.612 1.00 16.98 118 LEU B O 1
ATOM 1629 N N . VAL B 1 53 ? 20.924 53.679 52.434 1.00 17.31 119 VAL B N 1
ATOM 1630 C CA . VAL B 1 53 ? 21.508 54.806 53.145 1.00 18.62 119 VAL B CA 1
ATOM 1631 C C . VAL B 1 53 ? 22.608 54.398 54.126 1.00 17.87 119 VAL B C 1
ATOM 1632 O O . VAL B 1 53 ? 22.502 53.395 54.840 1.00 17.13 119 VAL B O 1
ATOM 1636 N N . VAL B 1 54 ? 23.667 55.197 54.132 1.00 15.63 120 VAL B N 1
ATOM 1637 C CA . VAL B 1 54 ? 24.739 55.105 55.106 1.00 17.81 120 VAL B CA 1
ATOM 1638 C C . VAL B 1 54 ? 24.649 56.335 56.007 1.00 22.23 120 VAL B C 1
ATOM 1639 O O . VAL B 1 54 ? 24.563 57.456 55.522 1.00 20.60 120 VAL B O 1
ATOM 1643 N N . ILE B 1 55 ? 24.645 56.122 57.318 1.00 19.49 121 ILE B N 1
ATOM 1644 C CA . ILE B 1 55 ? 24.484 57.227 58.270 1.00 21.23 121 ILE B CA 1
ATOM 1645 C C . ILE B 1 55 ? 25.784 57.434 59.038 1.00 23.39 121 ILE B C 1
ATOM 1646 O O . ILE B 1 55 ? 26.175 56.593 59.853 1.00 25.80 121 ILE B O 1
ATOM 1651 N N . ASN B 1 56 ? 26.450 58.553 58.763 1.00 26.26 122 ASN B N 1
ATOM 1652 C CA . ASN B 1 56 ? 27.780 58.815 59.311 1.00 31.08 122 ASN B CA 1
ATOM 1653 C C . ASN B 1 56 ? 27.765 59.746 60.515 1.00 33.93 122 ASN B C 1
ATOM 1654 O O . ASN B 1 56 ? 28.678 59.730 61.336 1.00 36.43 122 ASN B O 1
ATOM 1659 N N . THR B 1 57 ? 26.740 60.584 60.599 1.00 26.55 123 THR B N 1
ATOM 1660 C CA . THR B 1 57 ? 26.700 61.624 61.621 1.00 29.82 123 THR B CA 1
ATOM 1661 C C . THR B 1 57 ? 25.312 61.773 62.205 1.00 28.13 123 THR B C 1
ATOM 1662 O O . THR B 1 57 ? 24.332 61.361 61.605 1.00 23.10 123 THR B O 1
ATOM 1666 N N . ARG B 1 58 ? 25.229 62.382 63.385 1.00 28.61 124 ARG B N 1
ATOM 1667 C CA . ARG B 1 58 ? 23.944 62.713 63.973 1.00 27.40 124 ARG B CA 1
ATOM 1668 C C . ARG B 1 58 ? 23.131 63.641 63.066 1.00 24.66 124 ARG B C 1
ATOM 1669 O O . ARG B 1 58 ? 21.908 63.565 63.030 1.00 29.27 124 ARG B O 1
ATOM 1677 N N . GLU B 1 59 ? 23.814 64.518 62.335 1.00 31.34 125 GLU B N 1
ATOM 1678 C CA . GLU B 1 59 ? 23.123 65.447 61.442 1.00 29.79 125 GLU B CA 1
ATOM 1679 C C . GLU B 1 59 ? 22.410 64.712 60.315 1.00 24.52 125 GLU B C 1
ATOM 1680 O O . GLU B 1 59 ? 21.260 65.021 59.996 1.00 28.10 125 GLU B O 1
ATOM 1686 N N . GLU B 1 60 ? 23.094 63.737 59.724 1.00 29.69 126 GLU B N 1
ATOM 1687 C CA . GLU B 1 60 ? 22.491 62.923 58.674 1.00 27.08 126 GLU B CA 1
ATOM 1688 C C . GLU B 1 60 ? 21.294 62.159 59.230 1.00 22.44 126 GLU B C 1
ATOM 1689 O O . GLU B 1 60 ? 20.231 62.152 58.622 1.00 27.71 126 GLU B O 1
ATOM 1695 N N . GLN B 1 61 ? 21.466 61.548 60.401 1.00 22.75 127 GLN B N 1
ATOM 1696 C CA . GLN B 1 61 ? 20.384 60.830 61.062 1.00 23.16 127 GLN B CA 1
ATOM 1697 C C . GLN B 1 61 ? 19.159 61.737 61.236 1.00 23.32 127 GLN B C 1
ATOM 1698 O O . GLN B 1 61 ? 18.027 61.354 60.932 1.00 26.56 127 GLN B O 1
ATOM 1704 N N . ASP B 1 62 ? 19.395 62.958 61.687 1.00 29.22 128 ASP B N 1
ATOM 1705 C CA . ASP B 1 62 ? 18.306 63.885 61.934 1.00 27.92 128 ASP B CA 1
ATOM 1706 C C . ASP B 1 62 ? 17.646 64.358 60.643 1.00 29.22 128 ASP B C 1
ATOM 1707 O O . ASP B 1 62 ? 16.425 64.501 60.589 1.00 31.62 128 ASP B O 1
ATOM 1712 N N . PHE B 1 63 ? 18.442 64.601 59.604 1.00 28.37 129 PHE B N 1
ATOM 1713 C CA . PHE B 1 63 ? 17.865 64.998 58.324 1.00 25.78 129 PHE B CA 1
ATOM 1714 C C . PHE B 1 63 ? 16.983 63.891 57.762 1.00 29.69 129 PHE B C 1
ATOM 1715 O O . PHE B 1 63 ? 15.866 64.144 57.306 1.00 31.66 129 PHE B O 1
ATOM 1723 N N . ILE B 1 64 ? 17.498 62.666 57.787 1.00 27.17 130 ILE B N 1
ATOM 1724 C CA . ILE B 1 64 ? 16.755 61.517 57.292 1.00 27.94 130 ILE B CA 1
ATOM 1725 C C . ILE B 1 64 ? 15.407 61.404 58.008 1.00 26.47 130 ILE B C 1
ATOM 1726 O O . ILE B 1 64 ? 14.370 61.221 57.375 1.00 27.49 130 ILE B O 1
ATOM 1731 N N . ILE B 1 65 ? 15.424 61.569 59.328 1.00 29.37 131 ILE B N 1
ATOM 1732 C CA . ILE B 1 65 ? 14.210 61.433 60.139 1.00 29.62 131 ILE B CA 1
ATOM 1733 C C . ILE B 1 65 ? 13.100 62.390 59.704 1.00 28.63 131 ILE B C 1
ATOM 1734 O O . ILE B 1 65 ? 11.915 62.036 59.716 1.00 31.11 131 ILE B O 1
ATOM 1739 N N . GLN B 1 66 ? 13.488 63.595 59.297 1.00 30.31 132 GLN B N 1
ATOM 1740 C CA . GLN B 1 66 ? 12.531 64.591 58.817 1.00 35.93 132 GLN B CA 1
ATOM 1741 C C . GLN B 1 66 ? 11.667 64.064 57.677 1.00 36.21 132 GLN B C 1
ATOM 1742 O O . GLN B 1 66 ? 10.517 64.482 57.511 1.00 34.24 132 GLN B O 1
ATOM 1748 N N . ASN B 1 67 ? 12.233 63.143 56.901 1.00 34.32 133 ASN B N 1
ATOM 1749 C CA . ASN B 1 67 ? 11.595 62.623 55.698 1.00 38.17 133 ASN B CA 1
ATOM 1750 C C . ASN B 1 67 ? 10.798 61.335 55.910 1.00 34.20 133 ASN B C 1
ATOM 1751 O O . ASN B 1 67 ? 10.269 60.772 54.955 1.00 31.87 133 ASN B O 1
ATOM 1756 N N . LEU B 1 68 ? 10.700 60.872 57.154 1.00 33.33 134 LEU B N 1
ATOM 1757 C CA . LEU B 1 68 ? 10.096 59.566 57.429 1.00 26.21 134 LEU B CA 1
ATOM 1758 C C . LEU B 1 68 ? 8.718 59.657 58.104 1.00 27.15 134 LEU B C 1
ATOM 1759 O O . LEU B 1 68 ? 8.358 60.690 58.669 1.00 33.38 134 LEU B O 1
ATOM 1764 N N . LYS B 1 69 ? 7.962 58.562 58.049 1.00 29.60 135 LYS B N 1
ATOM 1765 C CA . LYS B 1 69 ? 6.670 58.454 58.738 1.00 31.17 135 LYS B CA 1
ATOM 1766 C C . LYS B 1 69 ? 6.790 57.584 59.995 1.00 29.37 135 LYS B C 1
ATOM 1767 O O . LYS B 1 69 ? 7.318 56.475 59.937 1.00 28.42 135 LYS B O 1
ATOM 1773 N N . ARG B 1 70 ? 6.279 58.068 61.123 1.00 31.26 136 ARG B N 1
ATOM 1774 C CA . ARG B 1 70 ? 6.444 57.353 62.392 1.00 27.12 136 ARG B CA 1
ATOM 1775 C C . ARG B 1 70 ? 5.787 55.974 62.408 1.00 29.41 136 ARG B C 1
ATOM 1776 O O . ARG B 1 70 ? 6.148 55.122 63.225 1.00 33.80 136 ARG B O 1
ATOM 1784 N N . ASN B 1 71 ? 4.826 55.745 61.522 1.00 29.80 137 ASN B N 1
ATOM 1785 C CA . ASN B 1 71 ? 4.192 54.435 61.473 1.00 32.48 137 ASN B CA 1
ATOM 1786 C C . ASN B 1 71 ? 4.973 53.426 60.628 1.00 30.42 137 ASN B C 1
ATOM 1787 O O . ASN B 1 71 ? 4.552 52.282 60.487 1.00 29.41 137 ASN B O 1
ATOM 1792 N N . SER B 1 72 ? 6.120 53.839 60.093 1.00 28.22 138 SER B N 1
ATOM 1793 C CA . SER B 1 72 ? 6.858 52.991 59.154 1.00 31.31 138 SER B CA 1
ATOM 1794 C C . SER B 1 72 ? 8.275 52.616 59.603 1.00 24.49 138 SER B C 1
ATOM 1795 O O . SER B 1 72 ? 8.879 53.286 60.444 1.00 25.85 138 SER B O 1
ATOM 1798 N N . SER B 1 73 ? 8.791 51.536 59.016 1.00 23.76 139 SER B N 1
ATOM 1799 C CA . SER B 1 73 ? 10.169 51.107 59.211 1.00 23.03 139 SER B CA 1
ATOM 1800 C C . SER B 1 73 ? 10.916 51.160 57.877 1.00 21.83 139 SER B C 1
ATOM 1801 O O . SER B 1 73 ? 10.351 50.829 56.834 1.00 23.11 139 SER B O 1
ATOM 1804 N N . TYR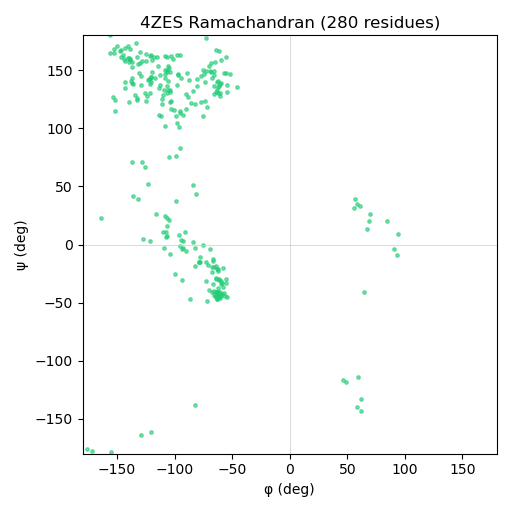 B 1 74 ? 12.188 51.547 57.921 1.00 21.55 140 TYR B N 1
ATOM 1805 C CA . TYR B 1 74 ? 12.986 51.716 56.705 1.00 19.10 140 TYR B CA 1
ATOM 1806 C C . TYR B 1 74 ? 14.352 51.047 56.825 1.00 17.55 140 TYR B C 1
ATOM 1807 O O . TYR B 1 74 ? 15.099 51.304 57.761 1.00 18.78 140 TYR B O 1
ATOM 1816 N N . PHE B 1 75 ? 14.679 50.189 55.865 1.00 18.13 141 PHE B N 1
ATOM 1817 C CA . PHE B 1 75 ? 16.001 49.579 55.807 1.00 18.86 141 PHE B CA 1
ATOM 1818 C C . PHE B 1 75 ? 17.135 50.601 55.668 1.00 17.18 141 PHE B C 1
ATOM 1819 O O . PHE B 1 75 ? 17.038 51.569 54.891 1.00 20.49 141 PHE B O 1
ATOM 1827 N N . LEU B 1 76 ? 18.213 50.351 56.404 1.00 19.32 142 LEU B N 1
ATOM 1828 C CA . LEU B 1 76 ? 19.474 51.061 56.256 1.00 17.92 142 LEU B CA 1
ATOM 1829 C C . LEU B 1 76 ? 20.456 50.178 55.509 1.00 18.95 142 LEU B C 1
ATOM 1830 O O . LEU B 1 76 ? 20.278 48.961 55.457 1.00 18.90 142 LEU B O 1
ATOM 1835 N N . GLY B 1 77 ? 21.509 50.785 54.973 1.00 17.16 143 GLY B N 1
ATOM 1836 C CA . GLY B 1 77 ? 22.567 50.049 54.299 1.00 16.77 143 GLY B CA 1
ATOM 1837 C C . GLY B 1 77 ? 23.555 49.457 55.283 1.00 18.38 143 GLY B C 1
ATOM 1838 O O . GLY B 1 77 ? 24.767 49.501 55.081 1.00 24.19 143 GLY B O 1
ATOM 1839 N N . LEU B 1 78 ? 23.009 48.891 56.352 1.00 19.19 144 LEU B N 1
ATOM 1840 C CA . LEU B 1 78 ? 23.790 48.397 57.475 1.00 17.47 144 LEU B CA 1
ATOM 1841 C C . LEU B 1 78 ? 23.437 46.936 57.722 1.00 19.80 144 LEU B C 1
ATOM 1842 O O . LEU B 1 78 ? 22.273 46.618 57.941 1.00 21.41 144 LEU B O 1
ATOM 1847 N N . SER B 1 79 ? 24.434 46.058 57.695 1.00 21.80 145 SER B N 1
ATOM 1848 C CA . SER B 1 79 ? 24.165 44.626 57.813 1.00 21.14 145 SER B CA 1
ATOM 1849 C C . SER B 1 79 ? 25.277 43.884 58.548 1.00 24.77 145 SER B C 1
ATOM 1850 O O . SER B 1 79 ? 26.401 44.373 58.677 1.00 21.03 145 SER B O 1
ATOM 1853 N N . ASP B 1 80 ? 24.941 42.686 59.022 1.00 23.56 146 ASP B N 1
ATOM 1854 C CA . ASP B 1 80 ? 25.880 41.813 59.712 1.00 30.75 146 ASP B CA 1
ATOM 1855 C C . ASP B 1 80 ? 25.821 40.439 59.039 1.00 25.80 146 ASP B C 1
ATOM 1856 O O . ASP B 1 80 ? 25.290 39.489 59.610 1.00 28.05 146 ASP B O 1
ATOM 1861 N N . PRO B 1 81 ? 26.346 40.346 57.803 1.00 27.87 147 PRO B N 1
ATOM 1862 C CA . PRO B 1 81 ? 26.168 39.152 56.963 1.00 24.80 147 PRO B CA 1
ATOM 1863 C C . PRO B 1 81 ? 26.770 37.886 57.572 1.00 29.23 147 PRO B C 1
ATOM 1864 O O . PRO B 1 81 ? 26.258 36.798 57.317 1.00 31.83 147 PRO B O 1
ATOM 1868 N N . GLY B 1 82 ? 27.827 38.028 58.365 1.00 30.24 148 GLY B N 1
ATOM 1869 C CA . GLY B 1 82 ? 28.487 36.880 58.968 1.00 29.51 148 GLY B CA 1
ATOM 1870 C C . GLY B 1 82 ? 27.921 36.503 60.324 1.00 34.52 148 GLY B C 1
ATOM 1871 O O . GLY B 1 82 ? 28.322 35.497 60.918 1.00 33.13 148 GLY B O 1
ATOM 1872 N N . GLY B 1 83 ? 26.997 37.319 60.822 1.00 31.98 149 GLY B N 1
ATOM 1873 C CA . GLY B 1 83 ? 26.280 37.025 62.051 1.00 33.11 149 GLY B CA 1
ATOM 1874 C C . GLY B 1 83 ? 27.100 37.075 63.321 1.00 37.67 149 GLY B C 1
ATOM 1875 O O . GLY B 1 83 ? 26.710 36.499 64.335 1.00 38.90 149 GLY B O 1
ATOM 1876 N N . ARG B 1 84 ? 28.234 37.763 63.280 1.00 32.14 150 ARG B N 1
ATOM 1877 C CA . ARG B 1 84 ? 29.074 37.877 64.465 1.00 37.94 150 ARG B CA 1
ATOM 1878 C C . ARG B 1 84 ? 29.177 39.319 64.942 1.00 41.10 150 ARG B C 1
ATOM 1879 O O . ARG B 1 84 ? 30.159 39.702 65.587 1.00 39.45 150 ARG B O 1
ATOM 1887 N N . ARG B 1 85 ? 28.153 40.105 64.620 1.00 34.70 151 ARG B N 1
ATOM 1888 C CA . ARG B 1 85 ? 28.052 41.498 65.051 1.00 34.60 151 ARG B CA 1
ATOM 1889 C C . ARG B 1 85 ? 29.214 42.339 64.521 1.00 29.51 151 ARG B C 1
ATOM 1890 O O . ARG B 1 85 ? 29.673 43.266 65.184 1.00 37.92 151 ARG B O 1
ATOM 1898 N N . HIS B 1 86 ? 29.691 42.008 63.327 1.00 27.61 152 HIS B N 1
ATOM 1899 C CA . HIS B 1 86 ? 30.643 42.854 62.618 1.00 28.42 152 HIS B CA 1
ATOM 1900 C C . HIS B 1 86 ? 29.874 43.683 61.596 1.00 33.06 152 HIS B C 1
ATOM 1901 O O . HIS B 1 86 ? 29.887 43.381 60.404 1.00 31.98 152 HIS B O 1
ATOM 1908 N N . TRP B 1 87 ? 29.188 44.718 62.072 1.00 29.61 153 TRP B N 1
ATOM 1909 C CA . TRP B 1 87 ? 28.332 45.521 61.200 1.00 28.91 153 TRP B CA 1
ATOM 1910 C C . TRP B 1 87 ? 29.141 46.196 60.109 1.00 27.93 153 TRP B C 1
ATOM 1911 O O . TRP B 1 87 ? 30.263 46.655 60.345 1.00 25.69 153 TRP B O 1
ATOM 1922 N N . GLN B 1 88 ? 28.567 46.243 58.911 1.00 23.85 154 GLN B N 1
ATOM 1923 C CA . GLN B 1 88 ? 29.238 46.857 57.780 1.00 27.58 154 GLN B CA 1
ATOM 1924 C C . GLN B 1 88 ? 28.271 47.719 56.991 1.00 25.31 154 GLN B C 1
ATOM 1925 O O . GLN B 1 88 ? 27.094 47.390 56.862 1.00 25.31 154 GLN B O 1
ATOM 1931 N N . TRP B 1 89 ? 28.778 48.835 56.483 1.00 21.76 155 TRP B N 1
ATOM 1932 C CA . TRP B 1 89 ? 27.994 49.706 55.621 1.00 26.25 155 TRP B CA 1
ATOM 1933 C C . TRP B 1 89 ? 28.117 49.240 54.174 1.00 29.12 155 TRP B C 1
ATOM 1934 O O . TRP B 1 89 ? 29.196 48.832 53.736 1.00 28.70 155 TRP B O 1
ATOM 1945 N N . VAL B 1 90 ? 27.014 49.325 53.435 1.00 25.07 156 VAL B N 1
ATOM 1946 C CA . VAL B 1 90 ? 26.878 48.660 52.144 1.00 24.53 156 VAL B CA 1
ATOM 1947 C C . VAL B 1 90 ? 27.861 49.170 51.081 1.00 35.17 156 VAL B C 1
ATOM 1948 O O . VAL B 1 90 ? 28.127 48.490 50.090 1.00 42.48 156 VAL B O 1
ATOM 1952 N N . ASP B 1 91 ? 28.422 50.350 51.298 1.00 28.95 157 ASP B N 1
ATOM 1953 C CA . ASP B 1 91 ? 29.355 50.918 50.335 1.00 41.70 157 ASP B CA 1
ATOM 1954 C C . ASP B 1 91 ? 30.778 50.893 50.881 1.00 42.25 157 ASP B C 1
ATOM 1955 O O . ASP B 1 91 ? 31.618 51.703 50.488 1.00 44.33 157 ASP B O 1
ATOM 1960 N N . GLN B 1 92 ? 31.016 49.973 51.813 1.00 38.04 158 GLN B N 1
ATOM 1961 C CA . GLN B 1 92 ? 32.338 49.728 52.390 1.00 41.10 158 GLN B CA 1
ATOM 1962 C C . GLN B 1 92 ? 32.847 50.900 53.239 1.00 41.26 158 GLN B C 1
ATOM 1963 O O . GLN B 1 92 ? 34.024 50.952 53.592 1.00 41.51 158 GLN B O 1
ATOM 1969 N N . THR B 1 93 ? 31.961 51.833 53.573 1.00 38.75 159 THR B N 1
ATOM 1970 C CA . THR B 1 93 ? 32.277 52.869 54.553 1.00 34.36 159 THR B CA 1
ATOM 1971 C C . THR B 1 93 ? 32.607 52.228 55.899 1.00 32.32 159 THR B C 1
ATOM 1972 O O . THR B 1 93 ? 31.848 51.389 56.380 1.00 34.26 159 THR B O 1
ATOM 1976 N N . PRO B 1 94 ? 33.737 52.620 56.515 1.00 39.94 160 PRO B N 1
ATOM 1977 C CA . PRO B 1 94 ? 34.113 52.134 57.853 1.00 37.81 160 PRO B CA 1
ATOM 1978 C C . PRO B 1 94 ? 33.030 52.358 58.913 1.00 38.88 160 PRO B C 1
ATOM 1979 O O . PRO B 1 94 ? 32.495 53.457 59.028 1.00 38.70 160 PRO B O 1
ATOM 1983 N N . TYR B 1 95 ? 32.720 51.317 59.678 1.00 38.18 161 TYR B N 1
ATOM 1984 C CA . TYR B 1 95 ? 31.678 51.384 60.703 1.00 34.60 161 TYR B CA 1
ATOM 1985 C C . TYR B 1 95 ? 32.223 51.913 62.025 1.00 40.44 161 TYR B C 1
ATOM 1986 O O . TYR B 1 95 ? 33.155 51.343 62.598 1.00 37.69 161 TYR B O 1
ATOM 1995 N N . ASN B 1 96 ? 31.634 53.005 62.504 1.00 41.91 162 ASN B N 1
ATOM 1996 C CA . ASN B 1 96 ? 32.082 53.654 63.733 1.00 45.23 162 ASN B CA 1
ATOM 1997 C C . ASN B 1 96 ? 31.037 53.552 64.849 1.00 46.09 162 ASN B C 1
ATOM 1998 O O . ASN B 1 96 ? 29.978 54.175 64.775 1.00 40.18 162 ASN B O 1
ATOM 2003 N N . GLU B 1 97 ? 31.342 52.776 65.887 1.00 42.50 163 GLU B N 1
ATOM 2004 C CA . GLU B 1 97 ? 30.359 52.482 66.932 1.00 46.30 163 GLU B CA 1
ATOM 2005 C C . GLU B 1 97 ? 30.048 53.688 67.817 1.00 48.24 163 GLU B C 1
ATOM 2006 O O . GLU B 1 97 ? 29.024 53.707 68.502 1.00 49.69 163 GLU B O 1
ATOM 2012 N N . ASN B 1 98 ? 30.916 54.696 67.800 1.00 44.81 164 ASN B N 1
ATOM 2013 C CA . ASN B 1 98 ? 30.689 55.896 68.605 1.00 53.39 164 ASN B CA 1
ATOM 2014 C C . ASN B 1 98 ? 29.656 56.841 67.994 1.00 51.92 164 ASN B C 1
ATOM 2015 O O . ASN B 1 98 ? 29.210 57.791 68.643 1.00 53.70 164 ASN B O 1
ATOM 2020 N N . VAL B 1 99 ? 29.280 56.575 66.745 1.00 47.98 165 VAL B N 1
ATOM 2021 C CA . VAL B 1 99 ? 28.212 57.319 66.090 1.00 37.52 165 VAL B CA 1
ATOM 2022 C C . VAL B 1 99 ? 27.144 56.363 65.553 1.00 39.89 165 VAL B C 1
ATOM 2023 O O . VAL B 1 99 ? 26.951 56.219 64.346 1.00 39.23 165 VAL B O 1
ATOM 2027 N N . THR B 1 100 ? 26.454 55.702 66.471 1.00 33.19 166 THR B N 1
ATOM 2028 C CA . THR B 1 100 ? 25.357 54.812 66.118 1.00 30.84 166 THR B CA 1
ATOM 2029 C C . THR B 1 100 ? 24.112 55.234 66.877 1.00 27.12 166 THR B C 1
ATOM 2030 O O . THR B 1 100 ? 24.197 55.992 67.847 1.00 30.38 166 THR B O 1
ATOM 2034 N N . PHE B 1 101 ? 22.958 54.752 66.441 1.00 25.56 167 PHE B N 1
ATOM 2035 C CA . PHE B 1 101 ? 21.702 55.189 67.031 1.00 24.82 167 PHE B CA 1
ATOM 2036 C C . PHE B 1 101 ? 20.764 54.020 67.270 1.00 22.50 167 PHE B C 1
ATOM 2037 O O . PHE B 1 101 ? 19.563 54.118 67.057 1.00 25.83 167 PHE B O 1
ATOM 2045 N N . TRP B 1 102 ? 21.329 52.923 67.761 1.00 21.21 168 TRP B N 1
ATOM 2046 C CA . TRP B 1 102 ? 20.541 51.745 68.099 1.00 28.26 168 TRP B CA 1
ATOM 2047 C C . TRP B 1 102 ? 19.513 52.056 69.181 1.00 26.57 168 TRP B C 1
ATOM 2048 O O . TRP B 1 102 ? 19.835 52.735 70.166 1.00 30.10 168 TRP B O 1
ATOM 2059 N N . HIS B 1 103 ? 18.289 51.565 69.000 1.00 26.50 169 HIS B N 1
ATOM 2060 C CA . HIS B 1 103 ? 17.292 51.566 70.072 1.00 27.64 169 HIS B CA 1
ATOM 2061 C C . HIS B 1 103 ? 17.851 50.858 71.311 1.00 29.18 169 HIS B C 1
ATOM 2062 O O . HIS B 1 103 ? 18.812 50.087 71.218 1.00 28.12 169 HIS B O 1
ATOM 2069 N N . SER B 1 104 ? 17.243 51.107 72.467 1.00 30.57 170 SER B N 1
ATOM 2070 C CA . SER B 1 104 ? 17.647 50.417 73.694 1.00 28.06 170 SER B CA 1
ATOM 2071 C C . SER B 1 104 ? 17.463 48.911 73.567 1.00 32.28 170 SER B C 1
ATOM 2072 O O . SER B 1 104 ? 16.384 48.436 73.217 1.00 34.17 170 SER B O 1
ATOM 2075 N N . GLY B 1 105 ? 18.523 48.165 73.859 1.00 33.68 171 GLY B N 1
ATOM 2076 C CA . GLY B 1 105 ? 18.472 46.718 73.788 1.00 32.11 171 GLY B CA 1
ATOM 2077 C C . GLY B 1 105 ? 18.928 46.173 72.450 1.00 34.34 171 GLY B C 1
ATOM 2078 O O . GLY B 1 105 ? 19.102 44.968 72.293 1.00 27.32 171 GLY B O 1
ATOM 2079 N N . GLU B 1 106 ? 19.128 47.062 71.479 1.00 30.09 172 GLU B N 1
ATOM 2080 C CA . GLU B 1 106 ? 19.483 46.638 70.127 1.00 27.55 172 GLU B CA 1
ATOM 2081 C C . GLU B 1 106 ? 20.963 46.891 69.834 1.00 27.82 172 GLU B C 1
ATOM 2082 O O . GLU B 1 106 ? 21.570 47.799 70.409 1.00 29.63 172 GLU B O 1
ATOM 2088 N N . PRO B 1 107 ? 21.559 46.082 68.943 1.00 24.63 173 PRO B N 1
ATOM 2089 C CA . PRO B 1 107 ? 20.960 44.928 68.267 1.00 27.63 173 PRO B CA 1
ATOM 2090 C C . PRO B 1 107 ? 20.863 43.742 69.231 1.00 31.54 173 PRO B C 1
ATOM 2091 O O . PRO B 1 107 ? 21.698 43.646 70.135 1.00 32.95 173 PRO B O 1
ATOM 2095 N N . ASN B 1 108 ? 19.877 42.867 69.059 1.00 30.42 174 ASN B N 1
ATOM 2096 C CA . ASN B 1 108 ? 19.617 41.862 70.091 1.00 26.53 174 ASN B CA 1
ATOM 2097 C C . ASN B 1 108 ? 19.555 40.415 69.611 1.00 38.33 174 ASN B C 1
ATOM 2098 O O . ASN B 1 108 ? 19.253 39.514 70.396 1.00 35.53 174 ASN B O 1
ATOM 2103 N N . ASN B 1 109 ? 19.840 40.175 68.338 1.00 33.85 175 ASN B N 1
ATOM 2104 C CA . ASN B 1 109 ? 19.649 38.831 67.792 1.00 34.38 175 ASN B CA 1
ATOM 2105 C C . ASN B 1 109 ? 20.593 38.518 66.644 1.00 36.37 175 ASN B C 1
ATOM 2106 O O . ASN B 1 109 ? 20.496 39.130 65.582 1.00 31.28 175 ASN B O 1
ATOM 2111 N N . LEU B 1 110 ? 21.483 37.546 66.843 1.00 29.09 176 LEU B N 1
ATOM 2112 C CA . LEU B 1 110 ? 22.432 37.155 65.800 1.00 35.31 176 LEU B CA 1
ATOM 2113 C C . LEU B 1 110 ? 21.724 36.722 64.513 1.00 29.14 176 LEU B C 1
ATOM 2114 O O . LEU B 1 110 ? 22.317 36.731 63.438 1.00 32.05 176 LEU B O 1
ATOM 2119 N N . ASP B 1 111 ? 20.450 36.362 64.636 1.00 28.98 177 ASP B N 1
ATOM 2120 C CA . ASP B 1 111 ? 19.647 35.871 63.519 1.00 31.34 177 ASP B CA 1
ATOM 2121 C C . ASP B 1 111 ? 19.093 37.021 62.674 1.00 32.59 177 ASP B C 1
ATOM 2122 O O . ASP B 1 111 ? 18.662 36.823 61.533 1.00 28.09 177 ASP B O 1
ATOM 2127 N N . GLU B 1 112 ? 19.092 38.214 63.264 1.00 26.53 178 GLU B N 1
ATOM 2128 C CA . GLU B 1 112 ? 18.638 39.441 62.604 1.00 26.39 178 GLU B CA 1
ATOM 2129 C C . GLU B 1 112 ? 19.851 40.185 62.074 1.00 25.85 178 GLU B C 1
ATOM 2130 O O . GLU B 1 112 ? 20.592 40.810 62.843 1.00 25.89 178 GLU B O 1
ATOM 2136 N N . ARG B 1 113 ? 20.068 40.124 60.763 1.00 25.97 179 ARG B N 1
ATOM 2137 C CA A ARG B 1 113 ? 21.345 40.583 60.232 0.53 24.64 179 ARG B CA 1
ATOM 2138 C CA B ARG B 1 113 ? 21.334 40.545 60.175 0.47 24.64 179 ARG B CA 1
ATOM 2139 C C . ARG B 1 113 ? 21.238 41.831 59.354 1.00 24.55 179 ARG B C 1
ATOM 2140 O O . ARG B 1 113 ? 22.198 42.205 58.684 1.00 25.53 179 ARG B O 1
ATOM 2155 N N . CYS B 1 114 ? 20.085 42.489 59.399 1.00 20.25 180 CYS B N 1
ATOM 2156 C CA . CYS B 1 114 ? 19.890 43.754 58.681 1.00 21.70 180 CYS B CA 1
ATOM 2157 C C . CYS B 1 114 ? 19.279 44.802 59.597 1.00 21.44 180 CYS B C 1
ATOM 2158 O O . CYS B 1 114 ? 18.490 44.476 60.469 1.00 25.20 180 CYS B O 1
ATOM 2161 N N . ALA B 1 115 ? 19.627 46.071 59.387 1.00 20.20 181 ALA B N 1
ATOM 2162 C CA . ALA B 1 115 ? 19.147 47.112 60.284 1.00 20.58 181 ALA B CA 1
ATOM 2163 C C . ALA B 1 115 ? 18.059 47.952 59.637 1.00 24.80 181 ALA B C 1
ATOM 2164 O O . ALA B 1 115 ? 18.130 48.263 58.446 1.00 22.50 181 ALA B O 1
ATOM 2166 N N . ILE B 1 116 ? 17.059 48.312 60.437 1.00 21.62 182 ILE B N 1
ATOM 2167 C CA . ILE B 1 116 ? 16.064 49.299 60.038 1.00 17.29 182 ILE B CA 1
ATOM 2168 C C . ILE B 1 116 ? 16.104 50.503 60.963 1.00 22.96 182 ILE B C 1
ATOM 2169 O O . ILE B 1 116 ? 16.647 50.432 62.068 1.00 22.61 182 ILE B O 1
ATOM 2174 N N . ILE B 1 117 ? 15.539 51.608 60.493 1.00 21.08 183 ILE B N 1
ATOM 2175 C CA . ILE B 1 117 ? 15.255 52.738 61.363 1.00 21.95 183 ILE B CA 1
ATOM 2176 C C . ILE B 1 117 ? 13.740 52.857 61.554 1.00 25.39 183 ILE B C 1
ATOM 2177 O O . ILE B 1 117 ? 12.954 52.758 60.601 1.00 20.94 183 ILE B O 1
ATOM 2182 N N . ASN B 1 118 ? 13.318 53.019 62.804 1.00 24.90 184 ASN B N 1
ATOM 2183 C CA . ASN B 1 118 ? 11.906 53.261 63.066 1.00 25.87 184 ASN B CA 1
ATOM 2184 C C . ASN B 1 118 ? 11.709 53.993 64.384 1.00 24.09 184 ASN B C 1
ATOM 2185 O O . ASN B 1 118 ? 12.678 54.356 65.051 1.00 23.51 184 ASN B O 1
ATOM 2190 N N . PHE B 1 119 ? 10.451 54.238 64.728 1.00 26.67 185 PHE B N 1
ATOM 2191 C CA . PHE B 1 119 ? 10.115 55.106 65.848 1.00 24.73 185 PHE B CA 1
ATOM 2192 C C . PHE B 1 119 ? 9.515 54.306 66.997 1.00 25.45 185 PHE B C 1
ATOM 2193 O O . PHE B 1 119 ? 8.548 53.577 66.809 1.00 28.51 185 PHE B O 1
ATOM 2201 N N . ARG B 1 120 ? 10.114 54.436 68.177 1.00 30.96 186 ARG B N 1
ATOM 2202 C CA . ARG B 1 120 ? 9.532 53.903 69.407 1.00 30.31 186 ARG B CA 1
ATOM 2203 C C . ARG B 1 120 ? 9.167 55.082 70.312 1.00 30.17 186 ARG B C 1
ATOM 2204 O O . ARG B 1 120 ? 9.957 56.015 70.484 1.00 32.01 186 ARG B O 1
ATOM 2212 N N . SER B 1 121 ? 7.970 55.038 70.885 1.00 30.02 187 SER B N 1
ATOM 2213 C CA A SER B 1 121 ? 7.481 56.163 71.676 0.43 28.96 187 SER B CA 1
ATOM 2214 C CA B SER B 1 121 ? 7.452 56.123 71.714 0.57 28.94 187 SER B CA 1
ATOM 2215 C C . SER B 1 121 ? 8.352 56.450 72.903 1.00 28.60 187 SER B C 1
ATOM 2216 O O . SER B 1 121 ? 8.445 57.605 73.335 1.00 31.99 187 SER B O 1
ATOM 2221 N N . SER B 1 122 ? 9.002 55.420 73.443 1.00 27.69 188 SER B N 1
ATOM 2222 C CA . SER B 1 122 ? 9.825 55.572 74.640 1.00 28.46 188 SER B CA 1
ATOM 2223 C C . SER B 1 122 ? 11.146 56.307 74.418 1.00 35.35 188 SER B C 1
ATOM 2224 O O . SER B 1 122 ? 11.788 56.737 75.382 1.00 24.44 188 SER B O 1
ATOM 2227 N N . GLU B 1 123 ? 11.560 56.453 73.161 1.00 31.89 189 GLU B N 1
ATOM 2228 C CA . GLU B 1 123 ? 12.867 57.040 72.876 1.00 32.91 189 GLU B CA 1
ATOM 2229 C C . GLU B 1 123 ? 13.001 57.485 71.430 1.00 34.11 189 GLU B C 1
ATOM 2230 O O . GLU B 1 123 ? 14.112 57.584 70.905 1.00 35.44 189 GLU B O 1
ATOM 2236 N N . GLU B 1 124 ? 11.858 57.720 70.793 1.00 29.65 190 GLU B N 1
ATOM 2237 C CA . GLU B 1 124 ? 11.805 58.288 69.453 1.00 31.50 190 GLU B CA 1
ATOM 2238 C C . GLU B 1 124 ? 12.482 57.388 68.418 1.00 27.79 190 GLU B C 1
ATOM 2239 O O . GLU B 1 124 ? 12.240 56.181 68.384 1.00 24.84 190 GLU B O 1
ATOM 2245 N N . TRP B 1 125 ? 13.325 57.971 67.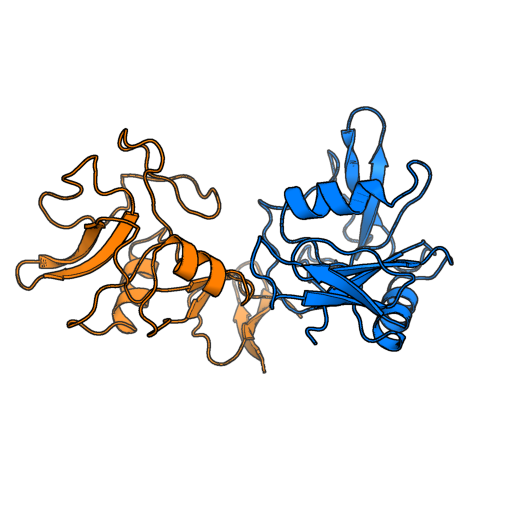576 1.00 25.88 191 TRP B N 1
ATOM 2246 C CA . TRP B 1 125 ? 13.872 57.220 66.448 1.00 27.71 191 TRP B CA 1
ATOM 2247 C C . TRP B 1 125 ? 15.166 56.486 66.779 1.00 25.58 191 TRP B C 1
ATOM 2248 O O . TRP B 1 125 ? 15.984 56.950 67.571 1.00 26.28 191 TRP B O 1
ATOM 2259 N N . GLY B 1 126 ? 15.363 55.340 66.141 1.00 26.06 192 GLY B N 1
ATOM 2260 C CA . GLY B 1 126 ? 16.575 54.578 66.351 1.00 26.87 192 GLY B CA 1
ATOM 2261 C C . GLY B 1 126 ? 16.625 53.366 65.449 1.00 21.44 192 GLY B C 1
ATOM 2262 O O . GLY B 1 126 ? 15.726 53.146 64.642 1.00 20.97 192 GLY B O 1
ATOM 2263 N N . TRP B 1 127 ? 17.663 52.562 65.628 1.00 22.27 193 TRP B N 1
ATOM 2264 C CA . TRP B 1 127 ? 17.919 51.426 64.761 1.00 19.60 193 TRP B CA 1
ATOM 2265 C C . TRP B 1 127 ? 17.527 50.131 65.450 1.00 28.19 193 TRP B C 1
ATOM 2266 O O . TRP B 1 127 ? 17.622 50.018 66.669 1.00 25.21 193 TRP B O 1
ATOM 2277 N N . ASN B 1 128 ? 17.093 49.160 64.660 1.00 22.56 194 ASN B N 1
ATOM 2278 C CA . ASN B 1 128 ? 16.810 47.829 65.173 1.00 27.83 194 ASN B CA 1
ATOM 2279 C C . ASN B 1 128 ? 17.349 46.809 64.186 1.00 25.98 194 ASN B C 1
ATOM 2280 O O . ASN B 1 128 ? 17.263 47.028 62.981 1.00 24.84 194 ASN B O 1
ATOM 2285 N N . ASP B 1 129 ? 17.928 45.713 64.670 1.00 23.06 195 ASP B N 1
ATOM 2286 C CA . ASP B 1 129 ? 18.285 44.634 63.757 1.00 26.12 195 ASP B CA 1
ATOM 2287 C C . ASP B 1 129 ? 17.048 43.766 63.543 1.00 26.68 195 ASP B C 1
ATOM 2288 O O . ASP B 1 129 ? 16.343 43.439 64.503 1.00 29.85 195 ASP B O 1
ATOM 2293 N N . ILE B 1 130 ? 16.750 43.460 62.278 1.00 25.24 196 ILE B N 1
ATOM 2294 C CA . ILE B 1 130 ? 15.621 42.585 61.926 1.00 24.32 196 ILE B CA 1
ATOM 2295 C C . ILE B 1 130 ? 16.032 41.538 60.891 1.00 23.09 196 ILE B C 1
ATOM 2296 O O . ILE B 1 130 ? 17.142 41.574 60.366 1.00 25.30 196 ILE B O 1
ATOM 2301 N N . HIS B 1 131 ? 15.130 40.603 60.605 1.00 26.91 197 HIS B N 1
ATOM 2302 C CA . HIS B 1 131 ? 15.361 39.629 59.543 1.00 29.42 197 HIS B CA 1
ATOM 2303 C C . HIS B 1 131 ? 15.413 40.336 58.191 1.00 24.33 197 HIS B C 1
ATOM 2304 O O . HIS B 1 131 ? 14.526 41.129 57.857 1.00 24.53 197 HIS B O 1
ATOM 2311 N N . CYS B 1 132 ? 16.461 40.042 57.426 1.00 24.49 198 CYS B N 1
ATOM 2312 C CA . CYS B 1 132 ? 16.708 40.717 56.158 1.00 21.33 198 CYS B CA 1
ATOM 2313 C C . CYS B 1 132 ? 15.622 40.443 55.126 1.00 25.84 198 CYS B C 1
ATOM 2314 O O . CYS B 1 132 ? 15.356 41.276 54.257 1.00 25.84 198 CYS B O 1
ATOM 2317 N N . HIS B 1 133 ? 15.001 39.270 55.216 1.00 25.03 199 HIS B N 1
ATOM 2318 C CA . HIS B 1 133 ? 14.041 38.847 54.203 1.00 24.99 199 HIS B CA 1
ATOM 2319 C C . HIS B 1 133 ? 12.673 39.508 54.384 1.00 25.61 199 HIS B C 1
ATOM 2320 O O . HIS B 1 133 ? 11.843 39.481 53.477 1.00 25.86 199 HIS B O 1
ATOM 2327 N N . VAL B 1 134 ? 12.447 40.104 55.553 1.00 28.43 200 VAL B N 1
ATOM 2328 C CA . VAL B 1 134 ? 11.177 40.766 55.856 1.00 25.02 200 VAL B CA 1
ATOM 2329 C C . VAL B 1 134 ? 11.027 42.066 55.068 1.00 28.49 200 VAL B C 1
ATOM 2330 O O . VAL B 1 134 ? 11.833 42.973 55.234 1.00 29.32 200 VAL B O 1
ATOM 2334 N N . PRO B 1 135 ? 9.995 42.155 54.212 1.00 23.36 201 PRO B N 1
ATOM 2335 C CA . PRO B 1 135 ? 9.812 43.335 53.354 1.00 26.41 201 PRO B CA 1
ATOM 2336 C C . PRO B 1 135 ? 9.582 44.624 54.147 1.00 27.90 201 PRO B C 1
ATOM 2337 O O . PRO B 1 135 ? 8.757 44.665 55.062 1.00 27.51 201 PRO B O 1
ATOM 2341 N N . GLN B 1 136 ? 10.337 45.666 53.807 1.00 25.19 202 GLN B N 1
ATOM 2342 C CA . GLN B 1 136 ? 10.189 46.964 54.458 1.00 25.05 202 GLN B CA 1
ATOM 2343 C C . GLN B 1 136 ? 10.322 48.077 53.436 1.00 21.01 202 GLN B C 1
ATOM 2344 O O . GLN B 1 136 ? 10.707 47.834 52.295 1.00 23.86 202 GLN B O 1
ATOM 2350 N N . LYS B 1 137 ? 10.024 49.302 53.858 1.00 21.58 203 LYS B N 1
ATOM 2351 C CA . LYS B 1 137 ? 10.403 50.474 53.069 1.00 22.34 203 LYS B CA 1
ATOM 2352 C C . LYS B 1 137 ? 11.908 50.665 53.199 1.00 21.20 203 LYS B C 1
ATOM 2353 O O . LYS B 1 137 ? 12.571 49.929 53.928 1.00 21.66 203 LYS B O 1
ATOM 2359 N N . SER B 1 138 ? 12.460 51.657 52.506 1.00 20.15 204 SER B N 1
ATOM 2360 C CA . SER B 1 138 ? 13.905 51.849 52.545 1.00 19.40 204 SER B CA 1
ATOM 2361 C C . SER B 1 138 ? 14.289 53.285 52.208 1.00 18.39 204 SER B C 1
ATOM 2362 O O . SER B 1 138 ? 13.471 54.054 51.702 1.00 20.41 204 SER B O 1
ATOM 2365 N N . ILE B 1 139 ? 15.534 53.638 52.524 1.00 18.39 205 ILE B N 1
ATOM 2366 C CA . ILE B 1 139 ? 16.087 54.950 52.214 1.00 15.84 205 ILE B CA 1
ATOM 2367 C C . ILE B 1 139 ? 17.328 54.782 51.340 1.00 18.79 205 ILE B C 1
ATOM 2368 O O . ILE B 1 139 ? 18.198 53.983 51.671 1.00 17.29 205 ILE B O 1
ATOM 2373 N N . CYS B 1 140 ? 17.400 55.514 50.226 1.00 16.83 206 CYS B N 1
ATOM 2374 C CA . CYS B 1 140 ? 18.576 55.470 49.359 1.00 15.82 206 CYS B CA 1
ATOM 2375 C C . CYS B 1 140 ? 19.373 56.760 49.520 1.00 14.76 206 CYS B C 1
ATOM 2376 O O . CYS B 1 140 ? 18.798 57.815 49.760 1.00 17.35 206 CYS B O 1
ATOM 2379 N N . LYS B 1 141 ? 20.683 56.665 49.329 1.00 16.19 207 LYS B N 1
ATOM 2380 C CA . LYS B 1 141 ? 21.568 57.820 49.422 1.00 16.54 207 LYS B CA 1
ATOM 2381 C C . LYS B 1 141 ? 22.661 57.692 48.376 1.00 20.05 207 LYS B C 1
ATOM 2382 O O . LYS B 1 141 ? 23.180 56.601 48.151 1.00 17.30 207 LYS B O 1
ATOM 2388 N N . MET B 1 142 ? 23.016 58.795 47.731 1.00 15.11 208 MET B N 1
ATOM 2389 C CA . MET B 1 142 ? 24.198 58.789 46.883 1.00 15.81 208 MET B CA 1
ATOM 2390 C C . MET B 1 142 ? 24.839 60.151 46.938 1.00 16.27 208 MET B C 1
ATOM 2391 O O . MET B 1 142 ? 24.247 61.100 47.446 1.00 18.23 208 MET B O 1
ATOM 2396 N N . LYS B 1 143 ? 26.058 60.237 46.426 1.00 16.22 209 LYS B N 1
ATOM 2397 C CA . LYS B 1 143 ? 26.749 61.512 46.343 1.00 14.61 209 LYS B CA 1
ATOM 2398 C C . LYS B 1 143 ? 26.108 62.431 45.323 1.00 17.91 209 LYS B C 1
ATOM 2399 O O . LYS B 1 143 ? 25.548 61.981 44.327 1.00 16.81 209 LYS B O 1
ATOM 2405 N N . LYS B 1 144 ? 26.198 63.730 45.573 1.00 16.68 210 LYS B N 1
ATOM 2406 C CA . LYS B 1 144 ? 25.806 64.706 44.571 1.00 13.65 210 LYS B CA 1
ATOM 2407 C C . LYS B 1 144 ? 26.733 64.615 43.375 1.00 17.92 210 LYS B C 1
ATOM 2408 O O . LYS B 1 144 ? 27.872 64.143 43.481 1.00 15.29 210 LYS B O 1
ATOM 2414 N N . ILE B 1 145 ? 26.255 65.079 42.232 1.00 15.63 211 ILE B N 1
ATOM 2415 C CA . ILE B 1 145 ? 27.062 64.997 41.033 1.00 15.84 211 ILE B CA 1
ATOM 2416 C C . ILE B 1 145 ? 27.456 66.376 40.522 1.00 13.73 211 ILE B C 1
ATOM 2417 O O . ILE B 1 145 ? 26.782 67.383 40.777 1.00 14.80 211 ILE B O 1
ATOM 2422 N N . TYR B 1 146 ? 28.584 66.397 39.824 1.00 15.71 212 TYR B N 1
ATOM 2423 C CA . TYR B 1 146 ? 29.036 67.551 39.070 1.00 14.55 212 TYR B CA 1
ATOM 2424 C C . TYR B 1 146 ? 28.601 67.435 37.624 1.00 15.37 212 TYR B C 1
ATOM 2425 O O . TYR B 1 146 ? 28.612 66.340 37.061 1.00 16.86 212 TYR B O 1
ATOM 2434 N N . ILE B 1 147 ? 28.235 68.564 37.012 1.00 16.81 213 ILE B N 1
ATOM 2435 C CA . ILE B 1 147 ? 27.951 68.567 35.581 1.00 19.61 213 ILE B CA 1
ATOM 2436 C C . ILE B 1 147 ? 28.715 69.661 34.828 1.00 17.07 213 ILE B C 1
ATOM 2437 O O . ILE B 1 147 ? 29.318 70.557 35.415 1.00 20.37 213 ILE B O 1
#

Foldseek 3Di:
DWDWDADDPPPQWIWTDDVQWDDDDFKTKHWFFWWFFQVVQQVVLVVVVWGFADDDAPVRVVVVVVVDDQVFKAWHQWWDVVLPPPIAGVVRDDDDPVRFFADPCPPPGSQQTTKIWHQDPPSGIHIYRHHRGGIGITMTMDGIDHD/DWDWDQDDDPPRAIWTDPPPWDDDRFKTKDWFFWWFFLVVQQVVLVVVVWGFADDDAPVSVVVVVVVDDQVFKAWGQWWAVVLPPPIAGVVRPDDDPVHFFADPCPPPDSQQTTKIWHADPVRGIHIYGHHRGGIGITMIMDGIGHD

Solvent-accessible surface area: 15298 Å² total; per-residue (Å²): 118,76,71,38,72,65,66,67,196,75,135,132,58,96,1,0,2,36,74,96,25,50,42,48,124,54,16,0,6,52,37,12,89,41,114,57,24,33,97,136,1,37,126,44,0,59,107,60,58,8,49,0,0,6,5,88,54,115,107,8,1,65,30,1,39,136,51,12,131,153,137,15,24,2,0,0,0,0,10,1,74,52,10,100,65,24,12,34,13,25,60,93,37,10,44,42,134,81,35,25,26,41,6,90,67,29,42,89,56,108,80,25,86,1,0,4,0,23,53,71,99,108,72,93,24,2,0,19,0,18,62,38,127,60,67,26,46,1,0,0,32,36,173,15,71,116,147,108,58,72,42,72,98,28,45,199,117,40,106,41,140,2,0,0,37,66,108,21,56,56,49,115,54,15,0,6,58,37,16,95,41,119,58,14,34,95,100,1,31,125,50,0,56,98,66,23,5,43,1,0,6,3,60,51,146,91,17,5,71,26,2,39,136,54,18,139,152,142,14,27,3,0,0,0,0,11,1,82,60,4,182,66,131,21,90,10,36,33,128,36,118,61,73,121,129,54,35,33,46,6,81,66,26,41,98,61,98,87,30,82,2,0,5,0,27,46,77,108,98,68,105,34,2,0,21,0,17,64,42,131,51,66,27,44,2,0,0,25,17,85,16,9,43,123

Radius of gyration: 21.06 Å; Cα contacts (8 Å, |Δi|>4): 626; chains: 2; bounding box: 49×46×60 Å

InterPro domains:
  IPR001304 C-type lectin-like [PF00059] (102-208)
  IPR001304 C-type lectin-like [PS50041] (90-207)
  IPR001304 C-type lectin-like [SM00034] (83-207)
  IPR016186 C-type lectin-like/link domain superfamily [G3DSA:3.10.100.10] (67-213)
  IPR016187 C-type lectin fold [SSF56436] (68-211)
  IPR018378 C-type lectin, conserved site [PS00615] (180-206)
  IPR033989 CD209-like, C-type lectin-like domain [cd03590] (83-208)
  IPR050111 C-type lectin and snaclec domain-containing protein [PTHR22803] (56-210)